Protein 8GR2 (pdb70)

Sequence (211 aa):
NISFIDNTKLELDEFLFIGDSLMQGVAIALNRDLRNLNLKVTDLSKQNTGLSYKSYFDWSKATNEAFIKNSNIKYLVVLLGANDPWDIKKGGNYHRFGSPSWIDIYTSRVDEIIKIAKKHKAKVFWFEIPPVKKEDLNKKIQVLNKIYSDEILKNKEIFINTKLFFSVNDEYSAYIKDENNRSIKVRTDDGVHFTPSGAREMSKLLLEHIK

Structure (mmCIF, N/CA/C/O backbone):
data_8GR2
#
_entry.id   8GR2
#
_cell.length_a   55.208
_cell.length_b   55.208
_cell.length_c   136.683
_cell.angle_alpha   90.000
_cell.angle_beta   90.000
_cell.angle_gamma   120.000
#
_symmetry.space_group_name_H-M   'P 61'
#
loop_
_entity.id
_entity.type
_entity.pdbx_description
1 polymer 'DUF459 domain-containing protein'
2 non-polymer 'SULFATE ION'
3 water water
#
loop_
_atom_site.group_PDB
_atom_site.id
_atom_site.type_symbol
_atom_site.label_atom_id
_atom_site.label_alt_id
_atom_site.label_comp_id
_atom_site.label_asym_id
_atom_site.label_entity_id
_atom_site.label_seq_id
_atom_site.pdbx_PDB_ins_code
_atom_site.Cartn_x
_atom_site.Cartn_y
_atom_site.Cartn_z
_atom_site.occupancy
_atom_site.B_iso_or_equiv
_atom_site.auth_seq_id
_atom_site.auth_comp_id
_atom_site.auth_asym_id
_atom_site.auth_atom_id
_atom_site.pdbx_PDB_model_num
ATOM 1 N N . ASN A 1 6 ? -8.69661 -10.83697 12.90336 1.000 35.72248 115 ASN A N 1
ATOM 2 C CA . ASN A 1 6 ? -8.49706 -11.86761 11.88136 1.000 38.64403 115 ASN A CA 1
ATOM 3 C C . ASN A 1 6 ? -7.43525 -12.90406 12.27516 1.000 42.01435 115 ASN A C 1
ATOM 4 O O . ASN A 1 6 ? -6.85372 -13.56355 11.41585 1.000 42.76925 115 ASN A O 1
ATOM 9 N N . ILE A 1 7 ? -7.20863 -13.05740 13.57590 1.000 39.81862 116 ILE A N 1
ATOM 10 C CA . ILE A 1 7 ? -6.14740 -13.91963 14.08788 1.000 35.54443 116 ILE A CA 1
ATOM 11 C C . ILE A 1 7 ? -6.61827 -15.36784 14.09842 1.000 40.64444 116 ILE A C 1
ATOM 12 O O . ILE A 1 7 ? -7.76801 -15.66178 14.45380 1.000 43.30161 116 ILE A O 1
ATOM 14 N N . SER A 1 8 ? -5.72914 -16.29302 13.72146 1.000 40.32379 117 SER A N 1
ATOM 15 C CA . SER A 1 8 ? -6.10634 -17.70346 13.75029 1.000 36.66085 117 SER A CA 1
ATOM 16 C C . SER A 1 8 ? -5.35964 -18.47549 14.84342 1.000 30.17148 117 SER A C 1
ATOM 17 O O . SER A 1 8 ? -5.38927 -18.09606 16.01633 1.000 29.91996 117 SER A O 1
ATOM 20 N N . PHE A 1 9 ? -4.71895 -19.58064 14.46875 1.000 23.13253 118 PHE A N 1
ATOM 21 C CA . PHE A 1 9 ? -4.06127 -20.51641 15.37924 1.000 20.26918 118 PHE A CA 1
ATOM 22 C C . PHE A 1 9 ? -3.01493 -21.24658 14.54399 1.000 18.48322 118 PHE A C 1
ATOM 23 O O . PHE A 1 9 ? -3.06066 -21.20898 13.31517 1.000 19.67689 118 PHE A O 1
ATOM 31 N N . ILE A 1 10 ? -2.10323 -21.94044 15.21804 1.000 14.51298 119 ILE A N 1
ATOM 32 C CA . ILE A 1 10 ? -1.11373 -22.80394 14.56522 1.000 14.31446 119 ILE A CA 1
ATOM 33 C C . ILE A 1 10 ? -1.61103 -24.23636 14.69685 1.000 17.20370 119 ILE A C 1
ATOM 34 O O . ILE A 1 10 ? -1.79100 -24.73979 15.81296 1.000 18.20393 119 ILE A O 1
ATOM 39 N N . ASP A 1 11 ? -1.84651 -24.90562 13.57254 1.000 14.22528 120 ASP A N 1
ATOM 40 C CA . ASP A 1 11 ? -2.41738 -26.24821 13.60357 1.000 14.55822 120 ASP A CA 1
ATOM 41 C C . ASP A 1 11 ? -1.27537 -27.26272 13.59447 1.000 16.33152 120 ASP A C 1
ATOM 42 O O . ASP A 1 11 ? -0.52201 -27.34715 12.61983 1.000 18.55517 120 ASP A O 1
ATOM 47 N N . ASN A 1 12 ? -1.13173 -28.01642 14.68866 1.000 15.55486 121 ASN A N 1
ATOM 48 C CA . ASN A 1 12 ? -0.10975 -29.05175 14.81063 1.000 16.19274 121 ASN A CA 1
ATOM 49 C C . ASN A 1 12 ? -0.63312 -30.44956 14.46991 1.000 21.99748 121 ASN A C 1
ATOM 50 O O . ASN A 1 12 ? 0.04252 -31.43891 14.77615 1.000 23.47505 121 ASN A O 1
ATOM 55 N N . THR A 1 13 ? -1.81548 -30.55990 13.85896 1.000 18.39720 122 THR A N 1
ATOM 56 C CA . THR A 1 13 ? -2.42304 -31.86937 13.62206 1.000 19.92891 122 THR A CA 1
ATOM 57 C C . THR A 1 13 ? -1.67782 -32.64459 12.53866 1.000 23.25491 122 THR A C 1
ATOM 58 O O . THR A 1 13 ? -1.35935 -32.10304 11.47827 1.000 22.11281 122 THR A O 1
ATOM 62 N N . LYS A 1 14 ? -1.42501 -33.93085 12.79436 1.000 23.94592 123 LYS A N 1
ATOM 63 C CA . LYS A 1 14 ? -0.90658 -34.83475 11.76974 1.000 24.69115 123 LYS A CA 1
ATOM 64 C C . LYS A 1 14 ? -1.81067 -36.05394 11.64959 1.000 25.87609 123 LYS A C 1
ATOM 65 O O . LYS A 1 14 ? -2.15652 -36.67267 12.65979 1.000 28.36781 123 LYS A O 1
ATOM 71 N N . LEU A 1 15 ? -2.17673 -36.39956 10.41846 1.000 29.76587 124 LEU A N 1
ATOM 72 C CA . LEU A 1 15 ? -2.96440 -37.58824 10.12316 1.000 34.37113 124 LEU A CA 1
ATOM 73 C C . LEU A 1 15 ? -2.06346 -38.71502 9.64187 1.000 36.95170 124 LEU A C 1
ATOM 74 O O . LEU A 1 15 ? -1.03424 -38.48153 9.00742 1.000 32.96174 124 LEU A O 1
ATOM 79 N N . GLU A 1 16 ? -2.46937 -39.94523 9.94266 1.000 38.69117 125 GLU A N 1
ATOM 80 C CA . GLU A 1 16 ? -1.84850 -41.13410 9.37705 1.000 39.78084 125 GLU A CA 1
ATOM 81 C C . GLU A 1 16 ? -2.69165 -41.61679 8.20467 1.000 39.23041 125 GLU A C 1
ATOM 82 O O . GLU A 1 16 ? -3.91305 -41.75506 8.32856 1.000 39.68647 125 GLU A O 1
ATOM 88 N N . LEU A 1 17 ? -2.04415 -41.85434 7.06975 1.000 34.88691 126 LEU A N 1
ATOM 89 C CA . LEU A 1 17 ? -2.75687 -42.29998 5.87710 1.000 39.75023 126 LEU A CA 1
ATOM 90 C C . LEU A 1 17 ? -2.79302 -43.82267 5.78704 1.000 47.68426 126 LEU A C 1
ATOM 91 O O . LEU A 1 17 ? -1.80876 -44.49241 6.10097 1.000 53.04929 126 LEU A O 1
ATOM 96 N N . ASP A 1 21 ? -6.80282 -45.00027 0.30000 1.000 51.41376 130 ASP A N 1
ATOM 97 C CA . ASP A 1 21 ? -6.60432 -43.57870 0.57343 1.000 48.45397 130 ASP A CA 1
ATOM 98 C C . ASP A 1 21 ? -6.44846 -42.76828 -0.70624 1.000 41.57764 130 ASP A C 1
ATOM 99 O O . ASP A 1 21 ? -5.35464 -42.68109 -1.25927 1.000 46.64571 130 ASP A O 1
ATOM 104 N N . GLU A 1 22 ? -7.53451 -42.16237 -1.17410 1.000 37.86431 131 GLU A N 1
ATOM 105 C CA . GLU A 1 22 ? -7.48596 -41.30078 -2.34390 1.000 31.99408 131 GLU A CA 1
ATOM 106 C C . GLU A 1 22 ? -7.71300 -39.84806 -1.94360 1.000 27.94537 131 GLU A C 1
ATOM 107 O O . GLU A 1 22 ? -8.38446 -39.55669 -0.94799 1.000 26.16746 131 GLU A O 1
ATOM 113 N N . PHE A 1 23 ? -7.14506 -38.94396 -2.74343 1.000 25.69161 132 PHE A N 1
ATOM 114 C CA . PHE A 1 23 ? -7.21480 -37.50345 -2.54105 1.000 23.37533 132 PHE A CA 1
ATOM 115 C C . PHE A 1 23 ? -8.05360 -36.85243 -3.63162 1.000 25.63586 132 PHE A C 1
ATOM 116 O O . PHE A 1 23 ? -8.10990 -37.33022 -4.76969 1.000 27.45806 132 PHE A O 1
ATOM 124 N N . LEU A 1 24 ? -8.68895 -35.74205 -3.26619 1.000 22.41389 133 LEU A N 1
ATOM 125 C CA . LEU A 1 24 ? -9.39303 -34.87204 -4.19599 1.000 22.45005 133 LEU A CA 1
ATOM 126 C C . LEU A 1 24 ? -8.92049 -33.44592 -3.95412 1.000 19.37907 133 LEU A C 1
ATOM 127 O O . LEU A 1 24 ? -8.93368 -32.98234 -2.81130 1.000 19.33873 133 LEU A O 1
ATOM 132 N N . PHE A 1 25 ? -8.49646 -32.75793 -5.01828 1.000 19.94914 134 PHE A N 1
ATOM 133 C CA . PHE A 1 25 ? -8.12022 -31.34601 -4.94830 1.000 18.12824 134 PHE A CA 1
ATOM 134 C C . PHE A 1 25 ? -9.26049 -30.50167 -5.50804 1.000 19.09516 134 PHE A C 1
ATOM 135 O O . PHE A 1 25 ? -9.76696 -30.80194 -6.59499 1.000 17.97333 134 PHE A O 1
ATOM 143 N N . ILE A 1 26 ? -9.64464 -29.43337 -4.79660 1.000 16.43269 135 ILE A N 1
ATOM 144 C CA . ILE A 1 26 ? -10.56576 -28.44661 -5.35509 1.000 16.45355 135 ILE A CA 1
ATOM 145 C C . ILE A 1 26 ? -10.01122 -27.04248 -5.13009 1.000 15.87204 135 ILE A C 1
ATOM 146 O O . ILE A 1 26 ? -9.16680 -26.80664 -4.26105 1.000 15.78313 135 ILE A O 1
ATOM 151 N N . GLY A 1 27 ? -10.48881 -26.09790 -5.93801 1.000 17.52255 136 GLY A N 1
ATOM 152 C CA . GLY A 1 27 ? -10.10771 -24.71738 -5.72401 1.000 15.59727 136 GLY A CA 1
ATOM 153 C 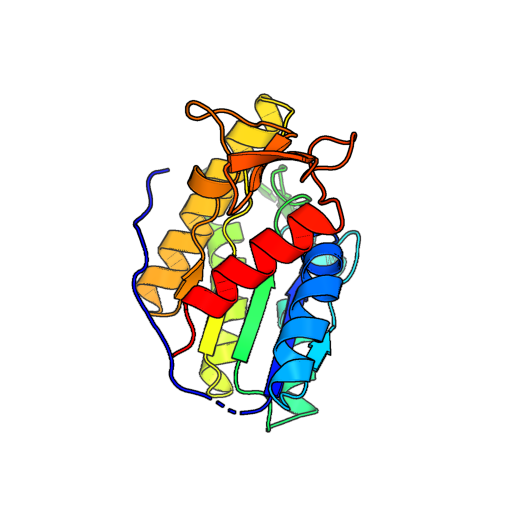C . GLY A 1 27 ? -9.82915 -24.01191 -7.03246 1.000 19.65927 136 GLY A C 1
ATOM 154 O O . GLY A 1 27 ? -10.22242 -24.47784 -8.10107 1.000 17.35083 136 GLY A O 1
ATOM 155 N N . ASP A 1 28 ? -9.13909 -22.87283 -6.92503 1.000 15.91375 137 ASP A N 1
ATOM 156 C CA . ASP A 1 28 ? -8.94628 -21.98844 -8.06911 1.000 16.21663 137 ASP A CA 1
ATOM 157 C C . ASP A 1 28 ? -7.56000 -22.14537 -8.68142 1.000 17.19639 137 ASP A C 1
ATOM 158 O O . ASP A 1 28 ? -6.92822 -23.19732 -8.54119 1.000 16.08179 137 ASP A O 1
ATOM 163 N N . SER A 1 29 ? -7.06920 -21.09628 -9.34619 1.000 18.85583 138 SER A N 1
ATOM 164 C CA . SER A 1 29 ? -5.75820 -21.18866 -9.98163 1.000 16.79789 138 SER A CA 1
ATOM 165 C C . SER A 1 29 ? -4.62567 -21.28971 -8.96481 1.000 17.86649 138 SER A C 1
ATOM 166 O O . SER A 1 29 ? -3.52477 -21.7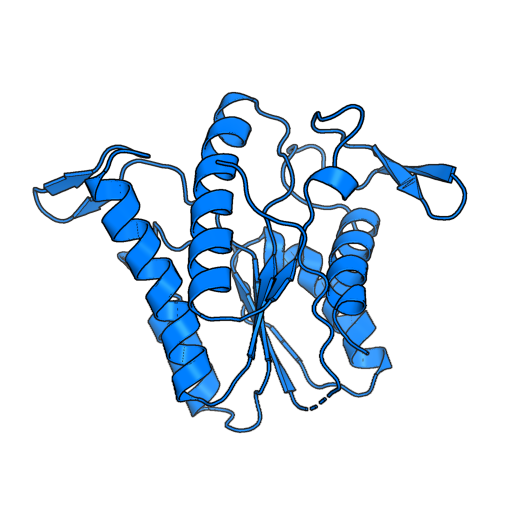1941 -9.32967 1.000 20.17085 138 SER A O 1
ATOM 169 N N . LEU A 1 30 ? -4.85509 -20.88385 -7.71186 1.000 16.96021 139 LEU A N 1
ATOM 170 C CA . LEU A 1 30 ? -3.86040 -21.14071 -6.67676 1.000 17.38063 139 LEU A CA 1
ATOM 171 C C . LEU A 1 30 ? -3.73177 -22.63743 -6.43500 1.000 17.77618 139 LEU A C 1
ATOM 172 O O . LEU A 1 30 ? -2.62095 -23.17605 -6.36870 1.000 17.45488 139 LEU A O 1
ATOM 177 N N . MET A 1 31 ? -4.86640 -23.32807 -6.30165 1.000 14.93755 140 MET A N 1
ATOM 178 C CA . MET A 1 31 ? -4.81601 -24.77541 -6.16949 1.000 16.20053 140 MET A CA 1
ATOM 179 C C . MET A 1 31 ? -4.22790 -25.41807 -7.42036 1.000 17.32123 140 MET A C 1
ATOM 180 O O . MET A 1 31 ? -3.45985 -26.37711 -7.31447 1.000 18.24037 140 MET A O 1
ATOM 185 N N . GLN A 1 32 ? -4.55200 -24.89114 -8.61162 1.000 16.96741 141 GLN A N 1
ATOM 186 C CA . GLN A 1 32 ? -3.98677 -25.47397 -9.83071 1.000 16.68701 141 GLN A CA 1
ATOM 187 C C . GLN A 1 32 ? -2.46579 -25.46341 -9.79083 1.000 19.63866 141 GLN A C 1
ATOM 188 O O . GLN A 1 32 ? -1.81897 -26.42339 -10.23381 1.000 19.94239 141 GLN A O 1
ATOM 194 N N . GLY A 1 33 ? -1.87843 -24.38455 -9.26970 1.000 18.97505 142 GLY A N 1
ATOM 195 C CA . GLY A 1 33 ? -0.42619 -24.30133 -9.21573 1.000 21.52262 142 GLY A CA 1
ATOM 196 C C . GLY A 1 33 ? 0.16356 -25.21851 -8.16256 1.000 21.32466 142 GLY A C 1
ATOM 197 O O . GLY A 1 33 ? 1.14032 -25.93380 -8.41247 1.000 21.96542 142 GLY A O 1
ATOM 198 N N . VAL A 1 34 ? -0.42452 -25.21444 -6.96518 1.000 16.25694 143 VAL A N 1
ATOM 199 C CA . VAL A 1 34 ? 0.04453 -26.09303 -5.89828 1.000 15.72300 143 VAL A CA 1
ATOM 200 C C . VAL A 1 34 ? -0.12743 -27.55177 -6.30129 1.000 19.08661 143 VAL A C 1
ATOM 201 O O . VAL A 1 34 ? 0.71505 -28.40376 -5.99224 1.000 19.75818 143 VAL A O 1
ATOM 205 N N . ALA A 1 35 ? -1.20954 -27.84900 -7.02692 1.000 16.65749 144 ALA A N 1
ATOM 206 C CA . ALA A 1 35 ? -1.53486 -29.22534 -7.38223 1.000 20.72542 144 ALA A CA 1
ATOM 207 C C . ALA A 1 35 ? -0.44434 -29.86817 -8.21705 1.000 19.56369 144 ALA A C 1
ATOM 208 O O . ALA A 1 35 ? -0.24099 -31.08288 -8.13013 1.000 20.40954 144 ALA A O 1
ATOM 210 N N . ILE A 1 36 ? 0.24477 -29.08873 -9.05218 1.000 19.66209 145 ILE A N 1
ATOM 211 C CA . ILE A 1 36 ? 1.30972 -29.67655 -9.86306 1.000 18.99176 145 ILE A CA 1
ATOM 212 C C . ILE A 1 36 ? 2.37676 -30.29011 -8.96704 1.000 21.85815 145 ILE A C 1
ATOM 213 O O . ILE A 1 36 ? 2.85074 -31.40621 -9.21630 1.000 22.11388 145 ILE A O 1
ATOM 218 N N . ALA A 1 37 ? 2.75928 -29.57827 -7.90104 1.000 20.59740 146 ALA A N 1
ATOM 219 C CA . ALA A 1 37 ? 3.76037 -30.10304 -6.98245 1.000 19.14211 146 ALA A CA 1
ATOM 220 C C . ALA A 1 37 ? 3.17451 -31.17128 -6.06556 1.000 19.62607 146 ALA A C 1
ATOM 221 O O . ALA A 1 37 ? 3.79613 -32.22133 -5.85706 1.000 20.01843 146 ALA A O 1
ATOM 223 N N . LEU A 1 38 ? 1.98040 -30.92337 -5.51988 1.000 18.68898 147 LEU A N 1
ATOM 224 C CA . LEU A 1 38 ? 1.40378 -31.84628 -4.54838 1.000 18.69252 147 LEU A CA 1
ATOM 225 C C . LEU A 1 38 ? 1.04882 -33.18310 -5.19394 1.000 21.48133 147 LEU A C 1
ATOM 226 O O . LEU A 1 38 ? 1.22217 -34.24225 -4.57499 1.000 20.27222 147 LEU A O 1
ATOM 231 N N . ASN A 1 39 ? 0.55465 -33.15947 -6.43831 1.000 19.44536 148 ASN A N 1
ATOM 232 C CA . ASN A 1 39 ? 0.31961 -34.41325 -7.15290 1.000 20.65340 148 ASN A CA 1
ATOM 233 C C . ASN A 1 39 ? 1.58296 -35.25413 -7.21231 1.000 21.93662 148 ASN A C 1
ATOM 234 O O . ASN A 1 39 ? 1.54170 -36.46905 -6.98235 1.000 24.66599 148 ASN A O 1
ATOM 239 N N . ARG A 1 40 ? 2.71806 -34.62907 -7.52365 1.000 22.00234 149 ARG A N 1
ATOM 240 C CA . ARG A 1 40 ? 3.96335 -35.38369 -7.61857 1.000 23.41845 149 ARG A CA 1
ATOM 241 C C . ARG A 1 40 ? 4.35883 -35.96245 -6.26751 1.000 23.71550 149 ARG A C 1
ATOM 242 O O . ARG A 1 40 ? 4.78985 -37.11588 -6.18354 1.000 25.18492 149 ARG A O 1
ATOM 250 N N . ASP A 1 41 ? 4.21441 -35.17886 -5.19880 1.000 23.89647 150 ASP A N 1
ATOM 251 C CA . ASP A 1 41 ? 4.60166 -35.66823 -3.87439 1.000 25.78854 150 ASP A CA 1
ATOM 252 C C . ASP A 1 41 ? 3.71791 -36.82582 -3.42255 1.000 28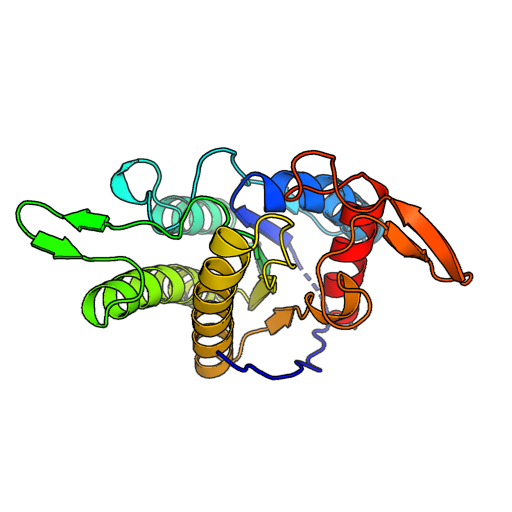.98005 150 ASP A C 1
ATOM 253 O O . ASP A 1 41 ? 4.20823 -37.80005 -2.83875 1.000 28.68769 150 ASP A O 1
ATOM 258 N N . LEU A 1 42 ? 2.40907 -36.72599 -3.66446 1.000 24.55462 151 LEU A N 1
ATOM 259 C CA . LEU A 1 42 ? 1.50557 -37.81946 -3.32891 1.000 29.03294 151 LEU A CA 1
ATOM 260 C C . LEU A 1 42 ? 1.70769 -39.01420 -4.24902 1.000 31.92064 151 LEU A C 1
ATOM 261 O O . LEU A 1 42 ? 1.56761 -40.16423 -3.81316 1.000 32.87934 151 LEU A O 1
ATOM 266 N N . ARG A 1 43 ? 2.02872 -38.76823 -5.52094 1.000 27.91158 152 ARG A N 1
ATOM 267 C CA . ARG A 1 43 ? 2.32976 -39.87395 -6.42427 1.000 30.25705 152 ARG A CA 1
ATOM 268 C C . ARG A 1 43 ? 3.52741 -40.67058 -5.91992 1.000 33.34711 152 ARG A C 1
ATOM 269 O O . ARG A 1 43 ? 3.55324 -41.90390 -6.02017 1.000 34.80737 152 ARG A O 1
ATOM 277 N N . ASN A 1 44 ? 4.51862 -39.98339 -5.34628 1.000 33.33169 153 ASN A N 1
ATOM 278 C CA . ASN A 1 44 ? 5.67751 -40.65988 -4.77209 1.000 36.07545 153 ASN A CA 1
ATOM 279 C C . ASN A 1 44 ? 5.31596 -41.54461 -3.58696 1.000 38.33337 153 ASN A C 1
ATOM 280 O O . ASN A 1 44 ? 6.13693 -42.37627 -3.18461 1.000 40.93008 153 ASN A O 1
ATOM 285 N N . LEU A 1 45 ? 4.12362 -41.37972 -3.01427 1.000 37.66162 154 LEU A N 1
ATOM 286 C CA . LEU A 1 45 ? 3.66031 -42.19827 -1.90190 1.000 37.45356 154 LEU A CA 1
ATOM 287 C C . LEU A 1 45 ? 2.61147 -43.22248 -2.32216 1.000 38.75868 154 LEU A C 1
ATOM 288 O O . LEU A 1 45 ? 1.94634 -43.79929 -1.45544 1.000 38.94455 154 LEU A O 1
ATOM 293 N N . ASN A 1 46 ? 2.44338 -43.45729 -3.62814 1.000 36.93326 155 ASN A N 1
ATOM 294 C CA . ASN A 1 46 ? 1.42810 -44.38065 -4.14602 1.000 40.74687 155 ASN A CA 1
ATOM 295 C C . ASN A 1 46 ? 0.03174 -43.96642 -3.68989 1.000 38.37672 155 ASN A C 1
ATOM 296 O O . ASN A 1 46 ? -0.79193 -44.79226 -3.29182 1.000 42.72249 155 ASN A O 1
ATOM 301 N N . LEU A 1 47 ? -0.23873 -42.66983 -3.74256 1.000 37.71567 156 LEU A N 1
ATOM 302 C CA . LEU A 1 47 ? -1.54188 -42.13109 -3.38884 1.000 41.50770 156 LEU A CA 1
ATOM 303 C C . LEU A 1 47 ? -2.23144 -41.64435 -4.65446 1.000 37.65287 156 LEU A C 1
ATOM 304 O O . LEU A 1 47 ? -1.60362 -40.99647 -5.49993 1.000 37.75433 156 LEU A O 1
ATOM 309 N N . LYS A 1 48 ? -3.50825 -41.98690 -4.79587 1.000 35.44288 157 LYS A N 1
ATOM 310 C CA . LYS A 1 48 ? -4.27007 -41.61035 -5.97528 1.000 33.60248 157 LYS A CA 1
ATOM 311 C C . LYS A 1 48 ? -4.82878 -40.20665 -5.79990 1.000 31.76599 157 LYS A C 1
ATOM 312 O O . LYS A 1 48 ? -5.25151 -39.82714 -4.70399 1.000 27.56349 157 LYS A O 1
ATOM 314 N N . VAL A 1 49 ? -4.81920 -39.43134 -6.88489 1.000 27.56968 158 VAL A N 1
ATOM 315 C CA . VAL A 1 49 ? -5.21458 -38.02711 -6.85515 1.000 26.76710 158 VAL A CA 1
ATOM 316 C C . VAL A 1 49 ? -6.25030 -37.78267 -7.93916 1.000 29.88151 158 VAL A C 1
ATOM 317 O O . VAL A 1 49 ? -6.06391 -38.19812 -9.08798 1.000 29.35285 158 VAL A O 1
ATOM 321 N N . THR A 1 50 ? -7.33838 -37.11788 -7.57314 1.000 26.42625 159 THR A N 1
ATOM 322 C CA . THR A 1 50 ? -8.25332 -36.51360 -8.53054 1.000 26.21949 159 THR A CA 1
ATOM 323 C C . THR A 1 50 ? -8.15280 -35.00542 -8.35859 1.000 29.33000 159 THR A C 1
ATOM 324 O O . THR A 1 50 ? -8.41124 -34.48493 -7.26699 1.000 23.99689 159 THR A O 1
ATOM 328 N N . ASP A 1 51 ? -7.74969 -34.30788 -9.41879 1.000 25.21083 160 ASP A N 1
ATOM 329 C CA . ASP A 1 51 ? -7.48857 -32.87130 -9.34987 1.000 22.87225 160 ASP A CA 1
ATOM 330 C C . ASP A 1 51 ? -8.56439 -32.14519 -10.15156 1.000 23.55659 160 ASP A C 1
ATOM 331 O O . ASP A 1 51 ? -8.55124 -32.17239 -11.38615 1.000 22.51760 160 ASP A O 1
ATOM 336 N N . LEU A 1 52 ? -9.49049 -31.48972 -9.45115 1.000 20.91394 161 LEU A N 1
ATOM 337 C CA . LEU A 1 52 ? -10.56667 -30.75955 -10.10548 1.000 22.12385 161 LEU A CA 1
ATOM 338 C C . LEU A 1 52 ? -10.33989 -29.26016 -10.11664 1.000 21.97487 161 LEU A C 1
ATOM 339 O O . LEU A 1 52 ? -11.21715 -28.52322 -10.58003 1.000 20.63877 161 LEU A O 1
ATOM 344 N N . SER A 1 53 ? -9.19683 -28.78925 -9.61077 1.000 21.75120 162 SER A N 1
ATOM 345 C CA . SER A 1 53 ? -8.97488 -27.35420 -9.49864 1.000 18.41113 162 SER A CA 1
ATOM 346 C C . SER A 1 53 ? -9.19339 -26.68026 -10.85122 1.000 20.04403 162 SER A C 1
ATOM 347 O O . SER A 1 53 ? -8.92544 -27.25834 -11.91402 1.000 21.19751 162 SER A O 1
ATOM 350 N N . LYS A 1 54 ? -9.74586 -25.47091 -10.80305 1.000 16.91175 163 LYS A N 1
ATOM 351 C CA . LYS A 1 54 ? -10.30176 -24.84635 -11.99417 1.000 20.11214 163 LYS A CA 1
ATOM 352 C C . LYS A 1 54 ? -10.11049 -23.34573 -11.89045 1.000 20.14365 163 LYS A C 1
ATOM 353 O O . LYS A 1 54 ? -10.49771 -22.73575 -10.88827 1.000 17.91915 163 LYS A O 1
ATOM 359 N N . GLN A 1 55 ? -9.50080 -22.76285 -12.91744 1.000 19.15562 164 GLN A N 1
ATOM 360 C CA . GLN A 1 55 ? -9.27063 -21.32966 -12.89801 1.000 21.18589 164 GLN A CA 1
ATOM 361 C C . GLN A 1 55 ? -10.60080 -20.58325 -12.91076 1.000 22.32896 164 GLN A C 1
ATOM 362 O O . GLN A 1 55 ? -11.62432 -21.08908 -13.38620 1.000 24.79369 164 GLN A O 1
ATOM 368 N N . ASN A 1 56 ? -10.57591 -19.37485 -12.36208 1.000 19.04218 165 ASN A N 1
ATOM 369 C CA . ASN A 1 56 ? -11.70468 -18.45229 -12.39557 1.000 15.43505 165 ASN A CA 1
ATOM 370 C C . ASN A 1 56 ? -12.88828 -18.93576 -11.56484 1.000 19.13951 165 ASN A C 1
ATOM 371 O O . ASN A 1 56 ? -14.03104 -18.57612 -11.84447 1.000 23.61474 165 ASN A O 1
ATOM 376 N N . THR A 1 57 ? -12.63159 -19.73071 -10.52373 1.000 15.95234 166 THR A N 1
ATOM 377 C CA . THR A 1 57 ? -13.67767 -20.16266 -9.61297 1.000 13.99664 166 THR A CA 1
ATOM 378 C C . THR A 1 57 ? -13.43299 -19.57053 -8.23519 1.000 15.30373 166 THR A C 1
ATOM 379 O O . THR A 1 57 ? -12.36865 -19.01800 -7.94307 1.000 15.50177 166 THR A O 1
ATOM 383 N N . GLY A 1 58 ? -14.44630 -19.70831 -7.39512 1.000 15.49679 167 GLY A N 1
ATOM 384 C CA . GLY A 1 58 ? -14.36860 -19.25210 -6.01857 1.000 14.38021 167 GLY A CA 1
ATOM 385 C C . GLY A 1 58 ? -15.72160 -19.41822 -5.37517 1.000 17.52187 167 GLY A C 1
ATOM 386 O O . GLY A 1 58 ? -16.73325 -19.63758 -6.04473 1.000 20.02532 167 GLY A O 1
ATOM 387 N N . LEU A 1 59 ? -15.73968 -19.30991 -4.04529 1.000 15.51218 168 LEU A N 1
ATOM 388 C CA . LEU A 1 59 ? -17.02047 -19.45624 -3.36757 1.000 14.23133 168 LEU A CA 1
ATOM 389 C C . LEU A 1 59 ? -17.94422 -18.27495 -3.63137 1.000 15.10301 168 LEU A C 1
ATOM 390 O O . LEU A 1 59 ? -19.16433 -18.42662 -3.55965 1.000 16.09797 168 LEU A O 1
ATOM 395 N N . SER A 1 60 ? -17.39058 -17.09216 -3.90326 1.000 15.04250 169 SER A N 1
ATOM 396 C CA . SER A 1 60 ? -18.23386 -15.93948 -4.19500 1.000 15.37643 169 SER A CA 1
ATOM 397 C C . SER A 1 60 ? -18.87687 -16.05166 -5.56476 1.000 17.29770 169 SER A C 1
ATOM 398 O O . SER A 1 60 ? -19.90677 -15.41651 -5.80582 1.000 17.80355 169 SER A O 1
ATOM 401 N N . TYR A 1 61 ? -18.27944 -16.83843 -6.46264 1.000 14.39001 170 TYR A N 1
ATOM 402 C CA . TYR A 1 61 ? -18.81707 -17.05570 -7.80046 1.000 14.53107 170 TYR A CA 1
ATOM 403 C C . TYR A 1 61 ? -19.69914 -18.30028 -7.87866 1.000 18.12318 170 TYR A C 1
ATOM 404 O O . TYR A 1 61 ? -19.81479 -18.91284 -8.94554 1.000 17.83320 170 TYR A O 1
ATOM 413 N N . LYS A 1 62 ? -20.34066 -18.67510 -6.76709 1.000 20.33227 171 LYS A N 1
ATOM 414 C CA . LYS A 1 62 ? -21.10044 -19.92477 -6.68407 1.000 19.31160 171 LYS A CA 1
ATOM 415 C C . LYS A 1 62 ? -22.13747 -20.06871 -7.79873 1.000 20.76228 171 LYS A C 1
ATOM 416 O O . LYS A 1 62 ? -22.35468 -21.17384 -8.31586 1.000 20.56511 171 LYS A O 1
ATOM 422 N N . SER A 1 63 ? -22.79285 -18.96669 -8.19067 1.000 19.51967 172 SER A N 1
ATOM 423 C CA . SER A 1 63 ? -23.80692 -19.05801 -9.23527 1.000 20.74978 172 SER A CA 1
ATOM 424 C C . SER A 1 63 ? -23.20204 -19.42164 -10.58718 1.000 19.76578 172 SER A C 1
ATOM 425 O O . SER A 1 63 ? -23.88166 -20.01435 -11.43124 1.000 23.53287 172 SER A O 1
ATOM 428 N N . TYR A 1 64 ? -21.93203 -19.08430 -10.80569 1.000 18.35691 173 TYR A N 1
ATOM 429 C CA . TYR A 1 64 ? -21.27403 -19.41922 -12.06652 1.000 20.99522 173 TYR A CA 1
ATOM 430 C C . TYR A 1 64 ? -20.72949 -20.84319 -12.03950 1.000 16.48267 173 TYR A C 1
ATOM 431 O O . TYR A 1 64 ? -20.90996 -21.60806 -12.99516 1.000 20.97834 173 TYR A O 1
ATOM 440 N N . PHE A 1 65 ? -20.06460 -21.21107 -10.94618 1.000 17.58940 174 PHE A N 1
ATOM 441 C CA . PHE A 1 65 ? -19.57176 -22.57227 -10.74518 1.000 19.98832 174 PHE A CA 1
ATOM 442 C C . PHE A 1 65 ? -19.66492 -22.86241 -9.25554 1.000 16.15532 174 PHE A C 1
ATOM 443 O O . PHE A 1 65 ? -19.04269 -22.16510 -8.44698 1.000 19.23775 174 PHE A O 1
ATOM 451 N N . ASP A 1 66 ? -20.44415 -23.87421 -8.88966 1.000 18.68619 175 ASP A N 1
ATOM 452 C CA . ASP A 1 66 ? -20.72340 -24.16631 -7.48414 1.000 19.73980 175 ASP A CA 1
ATOM 453 C C . ASP A 1 66 ? -19.80104 -25.28255 -6.99839 1.000 18.73704 175 ASP A C 1
ATOM 454 O O . ASP A 1 66 ? -20.03074 -26.45687 -7.31112 1.000 21.35213 175 ASP A O 1
ATOM 459 N N . TRP A 1 67 ? -18.79081 -24.92427 -6.19392 1.000 16.88785 176 TRP A N 1
ATOM 460 C CA . TRP A 1 67 ? -17.87028 -25.93890 -5.69872 1.000 17.41542 176 TRP A CA 1
ATOM 461 C C . TRP A 1 67 ? -18.55221 -26.94156 -4.78058 1.000 18.71837 176 TRP A C 1
ATOM 462 O O . TRP A 1 67 ? -18.06580 -28.07221 -4.66475 1.000 19.89297 176 TRP A O 1
ATOM 473 N N . SER A 1 68 ? -19.66586 -26.57538 -4.13591 1.000 17.41747 177 SER A N 1
ATOM 474 C CA . SER A 1 68 ? -20.32782 -27.56155 -3.28614 1.000 21.03432 177 SER A CA 1
ATOM 475 C C . SER A 1 68 ? -20.96164 -28.65976 -4.12988 1.000 23.73967 177 SER A C 1
ATOM 476 O O . SER A 1 68 ? -20.84007 -29.84715 -3.80490 1.000 22.79825 177 SER A O 1
ATOM 479 N N . LYS A 1 69 ? -21.59910 -28.28774 -5.24551 1.000 21.26847 178 LYS A N 1
ATOM 480 C CA . LYS A 1 69 ? -22.14813 -29.28990 -6.14928 1.000 24.57860 178 LYS A CA 1
ATOM 481 C C . LYS A 1 69 ? -21.04229 -30.13266 -6.77437 1.000 24.21472 178 LYS A C 1
ATOM 482 O O . LYS A 1 69 ? -21.14300 -31.36408 -6.83622 1.000 22.33857 178 LYS A O 1
ATOM 484 N N . ALA A 1 70 ? -19.97296 -29.48495 -7.24077 1.000 21.45224 179 ALA A N 1
ATOM 485 C CA . ALA A 1 70 ? -18.91350 -30.21676 -7.92982 1.000 24.42126 179 ALA A CA 1
ATOM 486 C C . ALA A 1 70 ? -18.21187 -31.18234 -6.98603 1.000 22.42328 179 ALA A C 1
ATOM 487 O O . ALA A 1 70 ? -17.83659 -32.29184 -7.38323 1.000 23.63258 179 ALA A O 1
ATOM 489 N N . THR A 1 71 ? -18.01706 -30.76903 -5.73307 1.000 22.18027 180 THR A N 1
ATOM 490 C CA . THR A 1 71 ? -17.36296 -31.63372 -4.75709 1.000 21.66332 180 THR A CA 1
ATOM 491 C C . THR A 1 71 ? -18.23720 -32.82699 -4.41151 1.000 21.10431 180 THR A C 1
ATOM 492 O O . THR A 1 71 ? -17.75389 -33.96375 -4.35254 1.000 21.76257 180 THR A O 1
ATOM 496 N N . ASN A 1 72 ? -19.52653 -32.58679 -4.16914 1.000 21.09523 181 ASN A N 1
ATOM 497 C CA . ASN A 1 72 ? -20.43143 -33.69018 -3.86896 1.000 24.60171 181 ASN A CA 1
ATOM 498 C C . ASN A 1 72 ? -20.45442 -34.70319 -5.01141 1.000 26.76440 181 ASN A C 1
ATOM 499 O O . ASN A 1 72 ? -20.37830 -35.91510 -4.78750 1.000 25.96034 181 ASN A O 1
ATOM 504 N N . GLU A 1 73 ? -20.53950 -34.21970 -6.25216 1.000 25.85982 182 GLU A N 1
ATOM 505 C CA . GLU A 1 73 ? -20.56358 -35.12931 -7.39263 1.000 27.98716 182 GLU A CA 1
ATOM 506 C C . GLU A 1 73 ? -19.27732 -35.94765 -7.48702 1.000 27.41213 182 GLU A C 1
ATOM 507 O O . GLU A 1 73 ? -19.31642 -37.13863 -7.82764 1.000 29.22313 182 GLU A O 1
ATOM 513 N N . ALA A 1 74 ? -18.13170 -35.33390 -7.16818 1.000 27.43480 183 ALA A N 1
ATOM 514 C CA . ALA A 1 74 ? -16.86581 -36.06378 -7.17969 1.000 27.60111 183 ALA A CA 1
ATOM 515 C C . ALA A 1 74 ? -16.87457 -37.20350 -6.16758 1.000 28.68499 183 ALA A C 1
ATOM 516 O O . ALA A 1 74 ? -16.41880 -38.31529 -6.46637 1.000 30.39798 183 ALA A O 1
ATOM 518 N N . PHE A 1 75 ? -17.39721 -36.94782 -4.96542 1.000 26.76124 184 PHE A N 1
ATOM 519 C CA . PHE A 1 75 ? -17.49454 -38.00110 -3.95560 1.000 30.64341 184 PHE A CA 1
ATOM 520 C C . PHE A 1 75 ? -18.45344 -39.10405 -4.39197 1.000 32.01787 184 PHE A C 1
ATOM 521 O O . PHE A 1 75 ? -18.21309 -40.29059 -4.12802 1.000 30.96901 184 PHE A O 1
ATOM 529 N N . ILE A 1 76 ? -19.55728 -38.73068 -5.04311 1.000 29.08672 185 ILE A N 1
ATOM 530 C CA . ILE A 1 76 ? -20.51561 -39.72670 -5.51580 1.000 31.59880 185 ILE A CA 1
ATOM 531 C C . ILE A 1 76 ? -19.89031 -40.61926 -6.58111 1.000 32.57062 185 ILE A C 1
ATOM 532 O O . ILE A 1 76 ? -20.18754 -41.81668 -6.64940 1.000 32.84916 185 ILE A O 1
ATOM 537 N N . LYS A 1 77 ? -18.99843 -40.07344 -7.40731 1.000 33.88060 186 LYS A N 1
ATOM 538 C CA . LYS A 1 77 ? -18.37223 -40.86767 -8.45740 1.000 35.65210 186 LYS A CA 1
ATOM 539 C C . LYS A 1 77 ? -17.24784 -41.75802 -7.94158 1.000 37.53968 186 LYS A C 1
ATOM 540 O O . LYS A 1 77 ? -16.90647 -42.74639 -8.60486 1.000 41.14687 186 LYS A O 1
ATOM 542 N N . ASN A 1 78 ? -16.67733 -41.44916 -6.77476 1.000 35.16835 187 ASN A N 1
ATOM 543 C CA . ASN A 1 78 ? -15.50384 -42.17652 -6.28279 1.000 35.33474 187 ASN A CA 1
ATOM 544 C C . ASN A 1 78 ? -15.60352 -42.23993 -4.75577 1.000 33.59710 187 ASN A C 1
ATOM 545 O O . ASN A 1 78 ? -15.14109 -41.33922 -4.05306 1.000 30.67491 187 ASN A O 1
ATOM 550 N N . SER A 1 79 ? -16.19259 -43.32642 -4.25454 1.000 36.51091 188 SER A N 1
ATOM 551 C CA . SER A 1 79 ? -16.36639 -43.48248 -2.81504 1.000 39.22973 188 SER A CA 1
ATOM 552 C C . SER A 1 79 ? -15.05908 -43.75960 -2.08171 1.000 39.77000 188 SER A C 1
ATOM 553 O O . SER A 1 79 ? -15.06196 -43.79564 -0.84669 1.000 42.36815 188 SER A O 1
ATOM 556 N N . ASN A 1 80 ? -13.95020 -43.94576 -2.79328 1.000 36.36217 189 ASN A N 1
ATOM 557 C CA . ASN A 1 80 ? -12.65849 -44.15416 -2.15146 1.000 34.99606 189 ASN A CA 1
ATOM 558 C C . ASN A 1 80 ? -11.94060 -42.85326 -1.80692 1.000 31.80485 189 ASN A C 1
ATOM 559 O O . ASN A 1 80 ? -10.88659 -42.89899 -1.16333 1.000 35.51546 189 ASN A O 1
ATOM 564 N N . ILE A 1 81 ? -12.47342 -41.70081 -2.20837 1.000 30.49904 190 ILE A N 1
ATOM 565 C CA . ILE A 1 81 ? -11.85183 -40.43691 -1.82737 1.000 29.00316 190 ILE A CA 1
ATOM 566 C C . ILE A 1 81 ? -12.05196 -40.22476 -0.33338 1.000 31.32318 190 ILE A C 1
ATOM 567 O O . ILE A 1 81 ? -13.18727 -40.19359 0.15614 1.000 32.57556 190 ILE A O 1
ATOM 572 N N . LYS A 1 82 ? -10.94635 -40.07023 0.39404 1.000 32.78290 191 LYS A N 1
ATOM 573 C CA . LYS A 1 82 ? -10.97710 -39.90660 1.83684 1.000 32.85108 191 LYS A CA 1
ATOM 574 C C . LYS A 1 82 ? -10.35073 -38.60670 2.31500 1.000 31.34465 191 LYS A C 1
ATOM 575 O O . LYS A 1 82 ? -10.41367 -38.31825 3.51545 1.000 27.92873 191 LYS A O 1
ATOM 577 N N . TYR A 1 83 ? -9.74912 -37.82093 1.42256 1.000 25.44916 192 TYR A N 1
ATOM 578 C CA . TYR A 1 83 ? -9.09735 -36.57630 1.79924 1.000 24.96386 192 TYR A CA 1
ATOM 579 C C . TYR A 1 83 ? -9.43919 -35.53419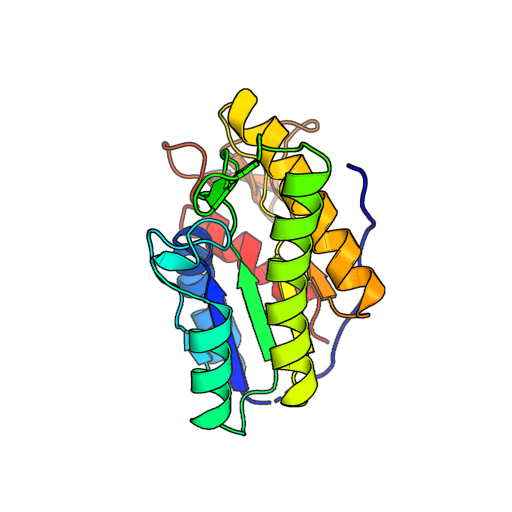 0.75609 1.000 21.71508 192 TYR A C 1
ATOM 580 O O . TYR A 1 83 ? -9.34106 -35.79987 -0.44509 1.000 23.64013 192 TYR A O 1
ATOM 589 N N . LEU A 1 84 ? -9.88205 -34.37695 1.22609 1.000 19.61951 193 LEU A N 1
ATOM 590 C CA . LEU A 1 84 ? -10.20121 -33.23548 0.39045 1.000 20.72438 193 LEU A CA 1
ATOM 591 C C . LEU A 1 84 ? -9.17887 -32.15104 0.68724 1.000 20.67203 193 LEU A C 1
ATOM 592 O O . LEU A 1 84 ? -8.94251 -31.82562 1.85447 1.000 19.63822 193 LEU A O 1
ATOM 597 N N . VAL A 1 85 ? -8.54896 -31.62872 -0.36209 1.000 16.34958 194 VAL A N 1
ATOM 598 C CA . VAL A 1 85 ? -7.59776 -30.52968 -0.25777 1.000 14.96417 194 VAL A CA 1
ATOM 599 C C . VAL A 1 85 ? -8.23027 -29.30880 -0.90749 1.000 19.18691 194 VAL A C 1
ATOM 600 O O . VAL A 1 85 ? -8.67934 -29.38304 -2.05445 1.000 17.40514 194 VAL A O 1
ATOM 604 N N . VAL A 1 86 ? -8.25151 -28.18308 -0.19116 1.000 15.75935 195 VAL A N 1
ATOM 605 C CA . VAL A 1 86 ? -8.91600 -26.97003 -0.65789 1.000 14.19875 195 VAL A CA 1
ATOM 606 C C . VAL A 1 86 ? -7.92479 -25.81394 -0.66066 1.000 14.75842 195 VAL A C 1
ATOM 607 O O . VAL A 1 86 ? -7.23326 -25.58007 0.33951 1.000 16.22451 195 VAL A O 1
ATOM 611 N N . LEU A 1 87 ? -7.86766 -25.08564 -1.77533 1.000 14.79065 196 LEU A N 1
ATOM 612 C CA . LEU A 1 87 ? -7.17206 -23.80037 -1.82533 1.000 12.49440 196 LEU A CA 1
ATOM 613 C C . LEU A 1 87 ? -7.93211 -22.91166 -2.79473 1.000 15.90827 196 LEU A C 1
ATOM 614 O O . LEU A 1 87 ? -7.94967 -23.17543 -3.99977 1.000 15.46507 196 LEU A O 1
ATOM 619 N N . LEU A 1 88 ? -8.57721 -21.87764 -2.26693 1.000 15.12396 197 LEU A N 1
ATOM 620 C CA . LEU A 1 88 ? -9.32729 -20.94211 -3.09882 1.000 14.50057 197 LEU A CA 1
ATOM 621 C C . LEU A 1 88 ? -9.39489 -19.60674 -2.37410 1.000 15.58468 197 LEU A C 1
ATOM 622 O O . LEU A 1 88 ? -8.88862 -19.45090 -1.25598 1.000 16.04897 197 LEU A O 1
ATOM 627 N N . GLY A 1 89 ? -10.05036 -18.64376 -3.01128 1.000 14.14001 198 GLY A N 1
ATOM 628 C CA . GLY A 1 89 ? -10.35957 -17.36634 -2.39542 1.000 14.29475 198 GLY A CA 1
ATOM 629 C C . GLY A 1 89 ? -9.75073 -16.17221 -3.09411 1.000 15.17566 198 GLY A C 1
ATOM 630 O O . GLY A 1 89 ? -10.18895 -15.04035 -2.84629 1.000 17.35817 198 GLY A O 1
ATOM 631 N N . ALA A 1 90 ? -8.76012 -16.37980 -3.96989 1.000 15.37991 199 ALA A N 1
ATOM 632 C CA . ALA A 1 90 ? -8.12616 -15.24940 -4.64583 1.000 18.65368 199 ALA A CA 1
ATOM 633 C C . ALA A 1 90 ? -9.13928 -14.41653 -5.42528 1.000 17.60996 199 ALA A C 1
ATOM 634 O O . ALA A 1 90 ? -8.97906 -13.19557 -5.54650 1.000 19.98471 199 ALA A O 1
ATOM 636 N N . ASN A 1 91 ? -10.18920 -15.04642 -5.93610 1.000 15.25088 200 ASN A N 1
ATOM 637 C CA . ASN A 1 91 ? -11.20115 -14.35223 -6.72989 1.000 15.99873 200 ASN A CA 1
ATOM 638 C C . ASN A 1 91 ? -12.37524 -13.85949 -5.89765 1.000 17.28895 200 ASN A C 1
ATOM 639 O O . ASN A 1 91 ? -13.25628 -13.17617 -6.43397 1.000 14.46635 200 ASN A O 1
ATOM 644 N N . ASP A 1 92 ? -12.39548 -14.16494 -4.60774 1.000 15.88820 201 ASP A N 1
ATOM 645 C CA . ASP A 1 92 ? -13.60438 -14.02265 -3.79836 1.000 13.21876 201 ASP A CA 1
ATOM 646 C C . ASP A 1 92 ? -13.84104 -12.71625 -3.03377 1.000 13.21332 201 ASP A C 1
ATOM 647 O O . ASP A 1 92 ? -14.98903 -12.47321 -2.63686 1.000 15.15667 201 ASP A O 1
ATOM 652 N N . PRO A 1 93 ? -12.83633 -11.86217 -2.76961 1.000 14.90138 202 PRO A N 1
ATOM 653 C CA . PRO A 1 93 ? -13.12505 -10.78620 -1.78039 1.000 16.05079 202 PRO A CA 1
ATOM 654 C C . PRO A 1 93 ? -13.76401 -9.53924 -2.38908 1.000 16.03893 202 PRO A C 1
ATOM 655 O O . PRO A 1 93 ? -13.16513 -8.45910 -2.46152 1.000 17.76714 202 PRO A O 1
ATOM 659 N N . TRP A 1 94 ? -15.01715 -9.68094 -2.81323 1.000 16.20118 203 TRP A N 1
ATOM 660 C CA . TRP A 1 94 ? -15.75488 -8.62087 -3.48894 1.000 15.48833 203 TRP A CA 1
ATOM 661 C C . TRP A 1 94 ? -17.20343 -8.67340 -3.03648 1.000 17.18463 203 TRP A C 1
ATOM 662 O O . TRP A 1 94 ? -17.67808 -9.70417 -2.54736 1.000 17.55339 203 TRP A O 1
ATOM 673 N N . ASP A 1 95 ? -17.90590 -7.54872 -3.20945 1.000 16.32392 204 ASP A N 1
ATOM 674 C CA . ASP A 1 95 ? -19.32725 -7.48838 -2.87559 1.000 16.67221 204 ASP A CA 1
ATOM 675 C C . ASP A 1 95 ? -20.09659 -8.57424 -3.62204 1.000 20.67351 204 ASP A C 1
ATOM 676 O O . ASP A 1 95 ? -19.75297 -8.94523 -4.75249 1.000 19.55436 204 ASP A O 1
ATOM 681 N N . ILE A 1 96 ? -21.16638 -9.06354 -2.99586 1.000 19.12801 205 ILE A N 1
ATOM 682 C CA . ILE A 1 96 ? -22.02189 -10.09630 -3.57476 1.000 20.09175 205 ILE A CA 1
ATOM 683 C C . ILE A 1 96 ? -23.44627 -9.56799 -3.67947 1.000 24.44818 205 ILE A C 1
ATOM 684 O O . ILE A 1 96 ? -23.99586 -9.05079 -2.70129 1.000 21.02419 205 ILE A O 1
ATOM 689 N N . LYS A 1 97 ? -24.04080 -9.69789 -4.86640 1.000 17.28982 206 LYS A N 1
ATOM 690 C CA . LYS A 1 97 ? -25.43590 -9.35606 -5.10070 1.000 17.32253 206 LYS A CA 1
ATOM 691 C C . LYS A 1 97 ? -26.24044 -10.63805 -5.27250 1.000 19.59688 206 LYS A C 1
ATOM 692 O O . LYS A 1 97 ? -25.86734 -11.50847 -6.05988 1.000 20.85567 206 LYS A O 1
ATOM 698 N N . LYS A 1 98 ? -27.33721 -10.75966 -4.52889 1.000 21.09984 207 LYS A N 1
ATOM 699 C CA . LYS A 1 98 ? -28.23087 -11.91491 -4.62244 1.000 21.22604 207 LYS A CA 1
ATOM 700 C C . LYS A 1 98 ? -29.63629 -11.36766 -4.82615 1.000 24.55535 207 LYS A C 1
ATOM 701 O O . LYS A 1 98 ? -30.26755 -10.91162 -3.86805 1.000 27.95251 207 LYS A O 1
ATOM 707 N N . GLY A 1 99 ? -30.11973 -11.41238 -6.06343 1.000 23.66700 208 GLY A N 1
ATOM 708 C CA . GLY A 1 99 ? -31.39542 -10.79149 -6.36666 1.000 29.01944 208 GLY A CA 1
ATOM 709 C C . GLY A 1 99 ? -31.29535 -9.29586 -6.14322 1.000 31.41249 208 GLY A C 1
ATOM 710 O O . GLY A 1 99 ? -30.36340 -8.63193 -6.61452 1.000 29.88481 208 GLY A O 1
ATOM 711 N N . GLY A 1 100 ? -32.25388 -8.75606 -5.39997 1.000 30.76068 209 GLY A N 1
ATOM 712 C CA . GLY A 1 100 ? -32.21450 -7.36963 -5.00024 1.000 33.93738 209 GLY A CA 1
ATOM 713 C C . GLY A 1 100 ? -31.44778 -7.10126 -3.72897 1.000 34.61046 209 GLY A C 1
ATOM 714 O O . GLY A 1 100 ? -31.36039 -5.94599 -3.29878 1.000 38.52559 209 GLY A O 1
ATOM 715 N N . ASN A 1 101 ? -30.88982 -8.13706 -3.10517 1.000 28.12558 210 ASN A N 1
ATOM 716 C CA . ASN A 1 101 ? -30.12707 -7.97991 -1.87530 1.000 29.92403 210 ASN A CA 1
ATOM 717 C C . ASN A 1 101 ? -28.65549 -7.77398 -2.20287 1.000 28.70783 210 ASN A C 1
ATOM 718 O O . ASN A 1 101 ? -28.10489 -8.43559 -3.08802 1.000 29.74466 210 ASN A O 1
ATOM 723 N N . TYR A 1 102 ? -28.02481 -6.84280 -1.49390 1.000 26.44354 211 TYR A N 1
ATOM 724 C CA . TYR A 1 102 ? -26.64008 -6.47319 -1.74571 1.000 22.74643 211 TYR A CA 1
ATOM 725 C C . TYR A 1 102 ? -25.81602 -6.65578 -0.47929 1.000 20.70702 211 TYR A C 1
ATOM 726 O O . TYR A 1 102 ? -26.22111 -6.22330 0.60484 1.000 25.73750 211 TYR A O 1
ATOM 735 N N . HIS A 1 103 ? -24.64174 -7.26871 -0.61962 1.000 20.08277 212 HIS A N 1
ATOM 736 C CA . HIS A 1 103 ? -23.80151 -7.59630 0.53022 1.000 20.57551 212 HIS A CA 1
ATOM 737 C C . HIS A 1 103 ? -22.40197 -7.04050 0.30486 1.000 21.57322 212 HIS A C 1
ATOM 738 O O . HIS A 1 103 ? -21.64593 -7.56084 -0.52448 1.000 18.50590 212 HIS A O 1
ATOM 745 N N . ARG A 1 104 ? -22.05878 -5.97607 1.02893 1.000 20.37159 213 ARG A N 1
ATOM 746 C CA . ARG A 1 104 ? -20.73044 -5.39285 0.87932 1.000 20.49659 213 ARG A CA 1
ATOM 747 C C . ARG A 1 104 ? -19.67659 -6.32131 1.46745 1.000 20.33560 213 ARG A C 1
ATOM 748 O O . ARG A 1 104 ? -19.87504 -6.91333 2.53263 1.000 21.57321 213 ARG A O 1
ATOM 751 N N . PHE A 1 105 ? -18.54520 -6.43771 0.77314 1.000 17.41460 214 PHE A N 1
ATOM 752 C CA . PHE A 1 105 ? -17.48167 -7.30712 1.25078 1.000 17.99194 214 PHE A CA 1
ATOM 753 C C . PHE A 1 105 ? -17.16635 -7.02115 2.71313 1.000 17.01874 214 PHE A C 1
ATOM 754 O O . PHE A 1 105 ? -17.00443 -5.86470 3.10860 1.000 18.62093 214 PHE A O 1
ATOM 762 N N . GLY A 1 106 ? -17.06481 -8.08699 3.50820 1.000 16.87202 215 GLY A N 1
ATOM 763 C CA . GLY A 1 106 ? -16.64653 -7.97647 4.89615 1.000 16.76021 215 GLY A CA 1
ATOM 764 C C . GLY A 1 106 ? -17.72126 -7.52094 5.85576 1.000 17.29397 215 GLY A C 1
ATOM 765 O O . GLY A 1 106 ? -17.47115 -7.49153 7.07507 1.000 20.01929 215 GLY A O 1
ATOM 766 N N . SER A 1 107 ? -18.90939 -7.16235 5.35753 1.000 19.34234 216 SER A N 1
ATOM 767 C CA . SER A 1 107 ? -20.00992 -6.74907 6.20802 1.000 20.84187 216 SER A CA 1
ATOM 768 C C . SER A 1 107 ? -20.56800 -7.97313 6.92604 1.000 18.25387 216 SER A C 1
ATOM 769 O O . SER A 1 107 ? -20.24516 -9.10897 6.58352 1.000 18.14124 216 SER A O 1
ATOM 772 N N . PRO A 1 108 ? -21.37673 -7.77772 7.97092 1.000 20.39907 217 PRO A N 1
ATOM 773 C CA . PRO A 1 108 ? -21.85435 -8.95369 8.71736 1.000 20.18402 217 PRO A CA 1
ATOM 774 C C . PRO A 1 108 ? -22.65843 -9.92422 7.86499 1.000 21.12973 217 PRO A C 1
ATOM 775 O O . PRO A 1 108 ? -22.47187 -11.13863 7.99505 1.000 19.70797 217 PRO A O 1
ATOM 779 N N . SER A 1 109 ? -23.52607 -9.42928 6.97675 1.000 19.99389 218 SER A N 1
ATOM 780 C CA . SER A 1 109 ? -24.29598 -10.34558 6.13942 1.000 21.04205 218 SER A CA 1
ATOM 781 C C . SER A 1 109 ? -23.41576 -11.00642 5.08774 1.000 22.66594 218 SER A C 1
ATOM 782 O O . SER A 1 109 ? -23.64426 -12.16922 4.73871 1.000 21.39804 218 SER A O 1
ATOM 785 N N . TRP A 1 110 ? -22.40044 -10.29295 4.58844 1.000 17.93240 219 TRP A N 1
ATOM 786 C CA . TRP A 1 110 ? -21.44397 -10.90315 3.66454 1.000 20.27414 219 TRP A CA 1
ATOM 787 C C . TRP A 1 110 ? -20.70683 -12.05594 4.33386 1.000 18.47054 219 TRP A C 1
ATOM 788 O O . TRP A 1 110 ? -20.56942 -13.14617 3.76160 1.000 17.99592 219 TRP A O 1
ATOM 799 N N . ILE A 1 111 ? -20.22398 -11.83161 5.55727 1.000 15.99716 220 ILE A N 1
ATOM 800 C CA . ILE A 1 111 ? -19.50959 -12.88446 6.27133 1.000 17.33217 220 ILE A CA 1
ATOM 801 C C . ILE A 1 111 ? -20.42382 -14.08041 6.52068 1.000 17.50803 220 ILE A C 1
ATOM 802 O O . ILE A 1 111 ? -19.99709 -15.23531 6.39535 1.000 17.87246 220 ILE A O 1
ATOM 807 N N . ASP A 1 112 ? -21.69881 -13.82954 6.84738 1.000 17.56940 221 ASP A N 1
ATOM 808 C CA . ASP A 1 112 ? -22.64562 -14.93114 7.01104 1.000 20.67968 221 ASP A CA 1
ATOM 809 C C . ASP A 1 112 ? -22.71886 -15.77957 5.74588 1.000 19.13934 221 ASP A C 1
ATOM 810 O O . ASP A 1 112 ? -22.68973 -17.01386 5.80919 1.000 19.60406 221 ASP A O 1
ATOM 815 N N . ILE A 1 113 ? -22.82044 -15.12824 4.58198 1.000 15.50344 222 ILE A N 1
ATOM 816 C CA . ILE A 1 113 ? -22.97421 -15.86759 3.33296 1.000 19.33086 222 ILE A CA 1
ATOM 817 C C . ILE A 1 113 ? -21.69828 -16.63003 3.01483 1.000 16.87103 222 ILE A C 1
ATOM 818 O O . ILE A 1 113 ? -21.73230 -17.82190 2.68368 1.000 17.15352 222 ILE A O 1
ATOM 823 N N . TYR A 1 114 ? -20.55076 -15.96276 3.13724 1.000 17.14117 223 TYR A N 1
ATOM 824 C CA . TYR A 1 114 ? -19.29758 -16.61963 2.78488 1.000 18.04524 223 TYR A CA 1
ATOM 825 C C . TYR A 1 114 ? -19.00470 -17.76746 3.74510 1.000 20.66860 223 TYR A C 1
ATOM 826 O O . TYR A 1 114 ? -18.56481 -18.84624 3.32255 1.000 17.44875 223 TYR A O 1
ATOM 835 N N . THR A 1 115 ? -19.26138 -17.55419 5.04083 1.000 16.09439 224 THR A N 1
ATOM 836 C CA . THR A 1 115 ? -19.08761 -18.62092 6.02732 1.000 14.00930 224 THR A CA 1
ATOM 837 C C . THR A 1 115 ? -19.95628 -19.82468 5.69336 1.000 19.18811 224 THR A C 1
ATOM 838 O O . THR A 1 115 ? -19.50612 -20.97361 5.79262 1.000 19.46173 224 THR A O 1
ATOM 842 N N . SER A 1 116 ? -21.20739 -19.57929 5.29268 1.000 20.14463 225 SER A N 1
ATOM 843 C CA . SER A 1 116 ? -22.09002 -20.67886 4.91795 1.000 21.95339 225 SER A CA 1
ATOM 844 C C . SER A 1 116 ? -21.52898 -21.44670 3.72883 1.000 17.68506 225 SER A C 1
ATOM 845 O O . SER A 1 116 ? -21.64124 -22.67486 3.66079 1.000 19.55055 225 SER A O 1
ATOM 848 N N . ARG A 1 117 ? -20.92827 -20.73904 2.77693 1.000 16.53718 226 ARG A N 1
ATOM 849 C CA . ARG A 1 117 ? -20.41174 -21.42937 1.60150 1.000 15.82957 226 ARG A CA 1
ATOM 850 C C . ARG A 1 117 ? -19.18203 -22.25857 1.95167 1.000 17.53605 226 ARG A C 1
ATOM 851 O O . ARG A 1 117 ? -18.98348 -23.35128 1.40618 1.000 20.46701 226 ARG A O 1
ATOM 859 N N . VAL A 1 118 ? -18.35272 -21.76023 2.86655 1.000 14.44974 227 VAL A N 1
ATOM 860 C CA . VAL A 1 118 ? -17.22692 -22.54675 3.36414 1.000 16.47439 227 VAL A CA 1
ATOM 861 C C . VAL A 1 118 ? -17.73222 -23.77750 4.10052 1.000 20.54950 227 VAL A C 1
ATOM 862 O O . VAL A 1 118 ? -17.24759 -24.89516 3.89081 1.000 19.18962 227 VAL A O 1
ATOM 866 N N . ASP A 1 119 ? -18.71464 -23.58334 4.98589 1.000 19.51229 228 ASP A N 1
ATOM 867 C CA . ASP A 1 119 ? -19.21783 -24.69187 5.78434 1.000 21.95529 228 ASP A CA 1
ATOM 868 C C . ASP A 1 119 ? -19.83962 -25.77075 4.91178 1.000 22.34828 228 ASP A C 1
ATOM 869 O O . ASP A 1 119 ? -19.74080 -26.95930 5.24186 1.000 23.41975 228 ASP A O 1
ATOM 874 N N . GLU A 1 120 ? -20.50068 -25.37099 3.81564 1.000 22.59884 229 GLU A N 1
ATOM 875 C CA . GLU A 1 120 ? -21.07255 -26.33483 2.87349 1.000 23.98932 229 GLU A CA 1
ATOM 876 C C . GLU A 1 120 ? -20.02317 -27.34190 2.42275 1.000 21.81692 229 GLU A C 1
ATOM 877 O O . GLU A 1 120 ? -20.26937 -28.55621 2.39922 1.000 23.93639 229 GLU A O 1
ATOM 883 N N . ILE A 1 121 ? -18.85287 -26.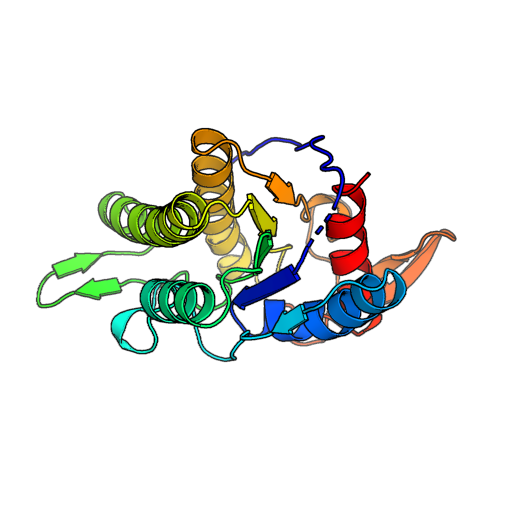83506 2.02626 1.000 18.45459 230 ILE A N 1
ATOM 884 C CA . ILE A 1 121 ? -17.79118 -27.68800 1.49857 1.000 20.24642 230 ILE A CA 1
ATOM 885 C C . ILE A 1 121 ? -17.35830 -28.69714 2.54745 1.000 21.58148 230 ILE A C 1
ATOM 886 O O . ILE A 1 121 ? -17.20510 -29.89242 2.27041 1.000 19.54083 230 ILE A O 1
ATOM 891 N N . ILE A 1 122 ? -17.13719 -28.21956 3.77219 1.000 21.68583 231 ILE A N 1
ATOM 892 C CA . ILE A 1 122 ? -16.69245 -29.10487 4.84099 1.000 22.94302 231 ILE A CA 1
ATOM 893 C C . ILE A 1 122 ? -17.77658 -30.11965 5.18497 1.000 24.99356 231 ILE A C 1
ATOM 894 O O . ILE A 1 122 ? -17.48804 -31.30318 5.41621 1.000 24.72613 231 ILE A O 1
ATOM 899 N N . LYS A 1 123 ? -19.04219 -29.68398 5.20007 1.000 21.62761 232 LYS A N 1
ATOM 900 C CA . LYS A 1 123 ? -20.13891 -30.60300 5.50314 1.000 26.68639 232 LYS A CA 1
ATOM 901 C C . LYS A 1 123 ? -20.23122 -31.72372 4.47321 1.000 27.39300 232 LYS A C 1
ATOM 902 O O . LYS A 1 123 ? -20.49176 -32.87950 4.82635 1.000 27.59356 232 LYS A O 1
ATOM 908 N N . ILE A 1 124 ? -20.00786 -31.40426 3.19671 1.000 27.82476 233 ILE A N 1
ATOM 909 C CA . ILE A 1 124 ? -20.07068 -32.43113 2.15830 1.000 29.55414 233 ILE A CA 1
ATOM 910 C C . ILE A 1 124 ? -18.95903 -33.45184 2.35203 1.000 26.95750 233 ILE A C 1
ATOM 911 O O . ILE A 1 124 ? -19.18921 -34.66356 2.27065 1.000 26.21393 233 ILE A O 1
ATOM 916 N N . ALA A 1 125 ? -17.74034 -32.98652 2.63619 1.000 24.74487 234 ALA A N 1
ATOM 917 C CA . ALA A 1 125 ? -16.65568 -33.92811 2.89504 1.000 25.33355 234 ALA A CA 1
ATOM 918 C C . ALA A 1 125 ? -16.97316 -34.82213 4.09008 1.000 26.49778 234 ALA A C 1
ATOM 919 O O . ALA A 1 125 ? -16.76649 -36.04119 4.03365 1.000 26.36166 234 ALA A O 1
ATOM 921 N N . LYS A 1 126 ? -17.49856 -34.23821 5.17306 1.000 25.90680 235 LYS A N 1
ATOM 922 C CA . LYS A 1 126 ? -17.81931 -35.02829 6.36172 1.000 31.40424 235 LYS A CA 1
ATOM 923 C C . LYS A 1 126 ? -18.89764 -36.06555 6.07109 1.000 30.50294 235 LYS A C 1
ATOM 924 O O . LYS A 1 126 ? -18.82604 -37.20140 6.56032 1.000 29.42575 235 LYS A O 1
ATOM 930 N N . LYS A 1 127 ? -19.90961 -35.68994 5.28288 1.000 33.79720 236 LYS A N 1
ATOM 931 C CA . LYS A 1 127 ? -20.97804 -36.62610 4.94692 1.000 35.65891 236 LYS A CA 1
ATOM 932 C C . LYS A 1 127 ? -20.43224 -37.84862 4.22233 1.000 36.98689 236 LYS A C 1
ATOM 933 O O . LYS A 1 127 ? -20.91141 -38.97069 4.43069 1.000 35.39735 236 LYS A O 1
ATOM 936 N N . HIS A 1 128 ? -19.42543 -37.65377 3.37603 1.000 33.50995 237 HIS A N 1
ATOM 937 C CA . HIS A 1 128 ? -18.77832 -38.74261 2.65944 1.000 35.60229 237 HIS A CA 1
ATOM 938 C C . HIS A 1 128 ? -17.61172 -39.33811 3.43522 1.000 35.11130 237 HIS A C 1
ATOM 939 O O . HIS A 1 128 ? -16.81703 -40.08814 2.85907 1.000 35.63808 237 HIS A O 1
ATOM 946 N N . LYS A 1 129 ? -17.50165 -39.01558 4.72584 1.000 31.07964 238 LYS A N 1
ATOM 947 C CA . LYS A 1 129 ? -16.51274 -39.59993 5.63429 1.000 34.04970 238 LYS A CA 1
ATOM 948 C C . LYS A 1 129 ? -15.08076 -39.26477 5.22456 1.000 35.06116 238 LYS A C 1
ATOM 949 O O . LYS A 1 129 ? -14.16064 -40.05928 5.43741 1.000 35.50865 238 LYS A O 1
ATOM 952 N N . ALA A 1 130 ? -14.88127 -38.08059 4.65426 1.000 31.68376 239 ALA A N 1
ATOM 953 C CA . ALA A 1 130 ? -13.56729 -37.61295 4.24467 1.000 28.46695 239 ALA A CA 1
ATOM 954 C C . ALA A 1 130 ? -13.06108 -36.55254 5.21397 1.000 32.34004 239 ALA A C 1
ATOM 955 O O . ALA A 1 130 ? -13.84411 -35.84570 5.85512 1.000 35.54339 239 ALA A O 1
ATOM 957 N N . LYS A 1 131 ? -11.74220 -36.44529 5.31007 1.000 26.44677 240 LYS A N 1
ATOM 958 C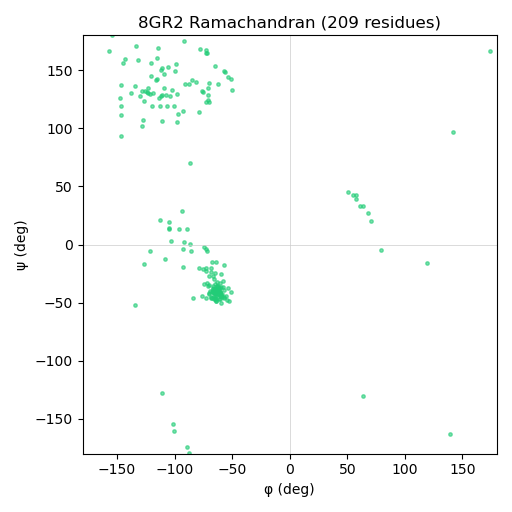 CA . LYS A 1 131 ? -11.09770 -35.39967 6.08937 1.000 23.88115 240 LYS A CA 1
ATOM 959 C C . LYS A 1 131 ? -10.65217 -34.27053 5.16237 1.000 23.94513 240 LYS A C 1
ATOM 960 O O . LYS A 1 131 ? -10.44227 -34.47002 3.96239 1.000 23.92133 240 LYS A O 1
ATOM 963 N N . VAL A 1 132 ? -10.51669 -33.06976 5.72897 1.000 18.88913 241 VAL A N 1
ATOM 964 C CA . VAL A 1 132 ? -10.27965 -31.85562 4.94999 1.000 16.99105 241 VAL A CA 1
ATOM 965 C C . VAL A 1 132 ? -8.94895 -31.23151 5.35339 1.000 20.88822 241 VAL A C 1
ATOM 966 O O . VAL A 1 132 ? -8.66962 -31.06045 6.54959 1.000 20.79195 241 VAL A O 1
ATOM 970 N N . PHE A 1 133 ? -8.12505 -30.92352 4.35076 1.000 17.73175 242 PHE A N 1
ATOM 971 C CA . PHE A 1 133 ? -6.96881 -30.03334 4.46392 1.000 16.39914 242 PHE A CA 1
ATOM 972 C C . PHE A 1 133 ? -7.34028 -28.73032 3.76085 1.000 18.28802 242 PHE A C 1
ATOM 973 O O . PHE A 1 133 ? -7.61199 -28.73696 2.55599 1.000 18.32185 242 PHE A O 1
ATOM 981 N N . TRP A 1 134 ? -7.34637 -27.61500 4.48442 1.000 15.10762 243 TRP A N 1
ATOM 982 C CA . TRP A 1 134 ? -7.68512 -26.32627 3.88357 1.000 13.03014 243 TRP A CA 1
ATOM 983 C C . TRP A 1 134 ? -6.49710 -25.38187 4.03228 1.000 14.05423 243 TRP A C 1
ATOM 984 O O . TRP A 1 134 ? -6.09232 -25.05696 5.15154 1.000 15.34086 243 TRP A O 1
ATOM 995 N N . PHE A 1 135 ? -5.95585 -24.93094 2.89982 1.000 15.21445 244 PHE A N 1
ATOM 996 C CA . PHE A 1 135 ? -4.80068 -24.03202 2.87639 1.000 12.46796 244 PHE A CA 1
ATOM 997 C C . PHE A 1 135 ? -5.19535 -22.59991 3.22412 1.000 12.62931 244 PHE A C 1
ATOM 998 O O . PHE A 1 135 ? -6.14201 -22.04373 2.65644 1.000 14.70573 244 PHE A O 1
ATOM 1006 N N . GLU A 1 136 ? -4.43836 -21.98839 4.12425 1.000 12.51937 245 GLU A N 1
ATOM 1007 C CA . GLU A 1 136 ? -4.45355 -20.53944 4.23769 1.000 12.81246 245 GLU A CA 1
ATOM 1008 C C . GLU A 1 136 ? -3.94832 -19.92385 2.93470 1.000 11.84349 245 GLU A C 1
ATOM 1009 O O . GLU A 1 136 ? -2.95903 -20.39107 2.36569 1.000 14.19773 245 GLU A O 1
ATOM 1015 N N . ILE A 1 137 ? -4.60466 -18.86205 2.47312 1.000 11.82566 246 ILE A N 1
ATOM 1016 C CA . ILE A 1 137 ? -4.07245 -18.13604 1.31253 1.000 12.28217 246 ILE A CA 1
ATOM 1017 C C . ILE A 1 137 ? -2.84548 -17.36075 1.77513 1.000 14.81954 246 ILE A C 1
ATOM 1018 O O . ILE A 1 137 ? -2.95805 -16.52714 2.68509 1.000 14.66601 246 ILE A O 1
ATOM 1023 N N . PRO A 1 138 ? -1.67217 -17.56116 1.18288 1.000 14.31140 247 PRO A N 1
ATOM 1024 C CA . PRO A 1 138 ? -0.49452 -16.80258 1.61681 1.000 15.42031 247 PRO A CA 1
ATOM 1025 C C . PRO A 1 138 ? -0.59623 -15.35169 1.18539 1.000 16.36258 247 PRO A C 1
ATOM 1026 O O . PRO A 1 138 ? -1.46850 -14.99346 0.36774 1.000 15.83476 247 PRO A O 1
ATOM 1030 N N . PRO A 1 139 ? 0.22739 -14.46893 1.75901 1.000 16.72320 248 PRO A N 1
ATOM 1031 C CA . PRO A 1 139 ? 0.10534 -13.03494 1.46706 1.000 20.48067 248 PRO A CA 1
ATOM 1032 C C . PRO A 1 139 ? 0.22071 -12.75488 -0.01918 1.000 20.14751 248 PRO A C 1
ATOM 1033 O O . PRO A 1 139 ? 0.88609 -13.48155 -0.76050 1.000 21.32754 248 PRO A O 1
ATOM 1037 N N . VAL A 1 140 ? -0.46416 -11.69821 -0.45492 1.000 20.56563 249 VAL A N 1
ATOM 1038 C CA . VAL A 1 140 ? -0.35016 -11.22720 -1.82893 1.000 19.49492 249 VAL A CA 1
ATOM 1039 C C . VAL A 1 140 ? 0.26725 -9.83315 -1.81813 1.000 19.85360 249 VAL A C 1
ATOM 1040 O O . VAL A 1 140 ? 0.26518 -9.13029 -0.80576 1.000 23.00615 249 VAL A O 1
ATOM 1044 N N . LYS A 1 141 ? 0.80449 -9.44122 -2.97650 1.000 22.21873 250 LYS A N 1
ATOM 1045 C CA . LYS A 1 141 ? 1.62658 -8.23393 -3.05238 1.000 27.21630 250 LYS A CA 1
ATOM 1046 C C . LYS A 1 141 ? 0.80403 -6.95911 -2.86697 1.000 25.43021 250 LYS A C 1
ATOM 1047 O O . LYS A 1 141 ? 1.24462 -6.02880 -2.17637 1.000 27.78771 250 LYS A O 1
ATOM 1053 N N . LYS A 1 142 ? -0.37253 -6.88703 -3.48829 1.000 25.22421 251 LYS A N 1
ATOM 1054 C CA . LYS A 1 142 ? -1.21077 -5.69453 -3.41514 1.000 29.07494 251 LYS A CA 1
ATOM 1055 C C . LYS A 1 142 ? -1.80524 -5.56515 -2.01924 1.000 29.39474 251 LYS A C 1
ATOM 1056 O O . LYS A 1 142 ? -2.47521 -6.48403 -1.53423 1.000 27.07282 251 LYS A O 1
ATOM 1059 N N . GLU A 1 143 ? -1.57341 -4.41171 -1.38682 1.000 36.25763 252 GLU A N 1
ATOM 1060 C CA . GLU A 1 143 ? -1.93217 -4.23613 0.01646 1.000 36.05930 252 GLU A CA 1
ATOM 1061 C C . GLU A 1 143 ? -3.44014 -4.32785 0.23410 1.000 30.79600 252 GLU A C 1
ATOM 1062 O O . GLU A 1 143 ? -3.89532 -4.97112 1.18584 1.000 27.15083 252 GLU A O 1
ATOM 1065 N N . ASP A 1 144 ? -4.23220 -3.68745 -0.62924 1.000 34.65146 253 ASP A N 1
ATOM 1066 C CA . ASP A 1 144 ? -5.68004 -3.71038 -0.44254 1.000 30.73906 253 ASP A CA 1
ATOM 1067 C C . ASP A 1 144 ? -6.22894 -5.12370 -0.58272 1.000 29.45007 253 ASP A C 1
ATOM 1068 O O . ASP A 1 144 ? -7.09276 -5.54300 0.19794 1.000 27.22464 253 ASP A O 1
ATOM 1070 N N . LEU A 1 145 ? -5.73456 -5.87740 -1.56820 1.000 24.10971 254 LEU A N 1
ATOM 1071 C CA . LEU A 1 145 ? -6.16305 -7.26392 -1.71190 1.000 21.63880 254 LEU A CA 1
ATOM 1072 C C . LEU A 1 145 ? -5.69177 -8.10253 -0.53324 1.000 22.395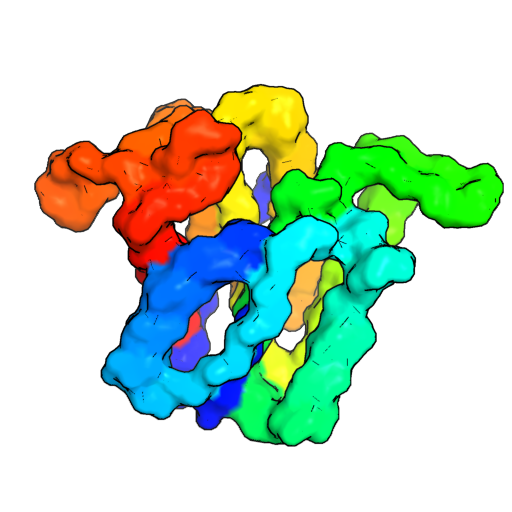16 254 LEU A C 1
ATOM 1073 O O . LEU A 1 145 ? -6.43965 -8.94232 -0.02208 1.000 21.58717 254 LEU A O 1
ATOM 1078 N N . ASN A 1 146 ? -4.45440 -7.87963 -0.08486 1.000 21.35110 255 ASN A N 1
ATOM 1079 C CA . ASN A 1 146 ? -3.91494 -8.65539 1.02753 1.000 21.15550 255 ASN A CA 1
ATOM 1080 C C . ASN A 1 146 ? -4.75288 -8.47074 2.28556 1.000 22.84799 255 ASN A C 1
ATOM 1081 O O . ASN A 1 146 ? -5.00982 -9.43531 3.01445 1.000 20.50599 255 ASN A O 1
ATOM 1086 N N . LYS A 1 147 ? -5.20077 -7.23882 2.55403 1.000 22.31301 256 LYS A N 1
ATOM 1087 C CA . LYS A 1 147 ? -6.06283 -7.01245 3.71148 1.000 22.72747 256 LYS A CA 1
ATOM 1088 C C . LYS A 1 147 ? -7.34477 -7.82571 3.59704 1.000 20.58134 256 LYS A C 1
ATOM 1089 O O . LYS A 1 147 ? -7.81306 -8.41071 4.57929 1.000 21.59190 256 LYS A O 1
ATOM 1095 N N . LYS A 1 148 ? -7.92221 -7.88527 2.39559 1.000 19.42687 257 LYS A N 1
ATOM 1096 C CA . LYS A 1 148 ? -9.16667 -8.63104 2.22699 1.000 18.11744 257 LYS A CA 1
ATOM 1097 C C . LYS A 1 148 ? -8.95443 -10.13515 2.36248 1.000 18.81015 257 LYS A C 1
ATOM 1098 O O . LYS A 1 148 ? -9.79479 -10.83031 2.94283 1.000 16.76421 257 LYS A O 1
ATOM 1104 N N . ILE A 1 149 ? -7.85768 -10.66978 1.82478 1.000 18.96247 258 ILE A N 1
ATOM 1105 C CA . ILE A 1 149 ? -7.70031 -12.11383 1.91384 1.000 19.06897 258 ILE A CA 1
ATOM 1106 C C . ILE A 1 149 ? -7.46733 -12.54628 3.35201 1.000 17.42657 258 ILE A C 1
ATOM 1107 O O . ILE A 1 149 ? -7.75674 -13.69529 3.69489 1.000 18.50576 258 ILE A O 1
ATOM 1112 N N . GLN A 1 150 ? -6.97067 -11.65633 4.21537 1.000 15.80719 259 GLN A N 1
ATOM 1113 C CA . GLN A 1 150 ? -6.84228 -12.03349 5.62159 1.000 16.45864 259 GLN A CA 1
ATOM 1114 C C . GLN A 1 150 ? -8.20897 -12.24764 6.26320 1.000 17.92024 259 GLN A C 1
ATOM 1115 O O . GLN A 1 150 ? -8.33906 -13.07979 7.17044 1.000 18.78980 259 GLN A O 1
ATOM 1121 N N . VAL A 1 151 ? -9.23512 -11.53647 5.78721 1.000 17.43463 260 VAL A N 1
ATOM 1122 C CA . VAL A 1 151 ? -10.60670 -11.79075 6.23026 1.000 16.34900 260 VAL A CA 1
ATOM 1123 C C . VAL A 1 151 ? -11.05624 -13.18432 5.79370 1.000 19.20431 260 VAL A C 1
ATOM 1124 O O . VAL A 1 151 ? -11.62824 -13.95183 6.58009 1.000 16.80891 260 VAL A O 1
ATOM 1128 N N . LEU A 1 152 ? -10.81520 -13.52963 4.52638 1.000 13.97309 261 LEU A N 1
ATOM 1129 C CA . LEU A 1 152 ? -11.15260 -14.86705 4.04990 1.000 13.32827 261 LEU A CA 1
ATOM 1130 C C . LEU A 1 152 ? -10.46042 -15.93456 4.88355 1.000 12.95264 261 LEU A C 1
ATOM 1131 O O . LEU A 1 152 ? -11.06937 -16.94413 5.25371 1.000 15.12622 261 LEU A O 1
ATOM 1136 N N . ASN A 1 153 ? -9.17214 -15.74001 5.15294 1.000 12.89090 262 ASN A N 1
ATOM 1137 C CA . ASN A 1 153 ? -8.41196 -16.73705 5.90159 1.000 13.56731 262 ASN A CA 1
ATOM 1138 C C . ASN A 1 153 ? -8.95644 -16.92374 7.31323 1.000 18.08772 262 ASN A C 1
ATOM 1139 O O . ASN A 1 153 ? -8.93968 -18.03914 7.84701 1.000 15.88299 262 ASN A O 1
ATOM 1144 N N . LYS A 1 154 ? -9.43420 -15.84677 7.93961 1.000 15.61470 263 LYS A N 1
ATOM 1145 C CA . LYS A 1 154 ? -10.02052 -15.98901 9.27142 1.000 14.64969 263 LYS A CA 1
ATOM 1146 C C . LYS A 1 154 ? -11.27027 -16.85602 9.21566 1.000 17.71865 263 LYS A C 1
ATOM 1147 O O . LYS A 1 154 ? -11.48641 -17.70600 10.08954 1.000 17.39295 263 LYS A O 1
ATOM 1153 N N . ILE A 1 155 ? -12.09302 -16.67600 8.17816 1.000 15.15056 264 ILE A N 1
ATOM 1154 C CA . ILE A 1 155 ? -13.27754 -17.51757 8.02352 1.000 14.82465 264 ILE A CA 1
ATOM 1155 C C . ILE A 1 155 ? -12.88056 -18.97270 7.80477 1.000 16.02906 264 ILE A C 1
ATOM 1156 O O . ILE A 1 155 ? -13.42265 -19.87433 8.45147 1.000 15.42592 264 ILE A O 1
ATOM 1161 N N . TYR A 1 156 ? -11.94557 -19.23566 6.87818 1.000 15.84413 265 TYR A N 1
ATOM 1162 C CA . TYR A 1 156 ? -11.51400 -20.62277 6.67557 1.000 14.93658 265 TYR A CA 1
ATOM 1163 C C . TYR A 1 156 ? -11.04232 -21.24323 7.97942 1.000 16.68261 265 TYR A C 1
ATOM 1164 O O . TYR A 1 156 ? -11.41458 -22.37182 8.31642 1.000 16.98085 265 TYR A O 1
ATOM 1173 N N . SER A 1 157 ? -10.19336 -20.52677 8.71206 1.000 13.76162 266 SER A N 1
ATOM 1174 C CA . SER A 1 157 ? -9.61888 -21.11471 9.91943 1.000 13.70023 266 SER A CA 1
ATOM 1175 C C . SER A 1 157 ? -10.68610 -21.32936 10.99015 1.000 15.52153 266 SER A C 1
ATOM 1176 O O . SER A 1 157 ? -10.69243 -22.37086 11.65809 1.000 17.02212 266 SER A O 1
ATOM 1179 N N . ASP A 1 158 ? -11.61905 -20.37690 11.13620 1.000 14.91768 267 ASP A N 1
ATOM 1180 C CA . ASP A 1 158 ? -12.70781 -20.52953 12.10322 1.000 16.39062 267 ASP A CA 1
ATOM 1181 C C . ASP A 1 158 ? -13.56747 -21.74866 11.79056 1.000 16.84561 267 ASP A C 1
ATOM 1182 O O . ASP A 1 158 ? -13.96522 -22.49688 12.69723 1.000 18.04296 267 ASP A O 1
ATOM 1187 N N . GLU A 1 159 ? -13.90246 -21.93868 10.51792 1.000 16.89412 268 GLU A N 1
ATOM 1188 C CA . GLU A 1 159 ? -14.78320 -23.03825 10.14490 1.000 17.82314 268 GLU A CA 1
ATOM 1189 C C . GLU A 1 159 ? -14.05126 -24.37454 10.19428 1.000 17.75761 268 GLU A C 1
ATOM 1190 O O . GLU A 1 159 ? -14.64279 -25.39392 10.56551 1.000 19.35729 268 GLU A O 1
ATOM 1196 N N . ILE A 1 160 ? -12.76100 -24.38539 9.85997 1.000 16.57565 269 ILE A N 1
ATOM 1197 C CA . ILE A 1 160 ? -11.97787 -25.61132 9.97974 1.000 17.68632 269 ILE A CA 1
ATOM 1198 C C . ILE A 1 160 ? -11.83148 -25.99818 11.44812 1.000 18.67712 269 ILE A C 1
ATOM 1199 O O . ILE A 1 160 ? -11.90712 -27.18052 11.80628 1.000 18.87482 269 ILE A O 1
ATOM 1204 N N . LEU A 1 161 ? -11.64767 -25.00625 12.32095 1.000 17.07904 270 LEU A N 1
ATOM 1205 C CA . LEU A 1 161 ? -11.52956 -25.29354 13.75041 1.000 20.19574 270 LEU A CA 1
ATOM 1206 C C . LEU A 1 161 ? -12.82209 -25.87953 14.30170 1.000 20.74397 270 LEU A C 1
ATOM 1207 O O . LEU A 1 161 ? -12.80483 -26.88911 15.02009 1.000 23.57665 270 LEU A O 1
ATOM 1212 N N . LYS A 1 162 ? -13.95651 -25.24423 13.99443 1.000 20.00675 271 LYS A N 1
ATOM 1213 C CA . LYS A 1 162 ? -15.22854 -25.71025 14.54156 1.000 23.62763 271 LYS A CA 1
ATOM 1214 C C . LYS A 1 162 ? -15.55859 -27.11457 14.05995 1.000 24.98174 271 LYS A C 1
ATOM 1215 O O . LYS A 1 162 ? -16.18139 -27.89571 14.79213 1.000 26.25956 271 LYS A O 1
ATOM 1217 N N . ASN A 1 163 ? -15.14209 -27.45566 12.84449 1.000 26.02757 272 ASN A N 1
ATOM 1218 C CA . ASN A 1 163 ? -15.36960 -28.78059 12.29012 1.000 29.05472 272 ASN A CA 1
ATOM 1219 C C . ASN A 1 163 ? -14.22633 -29.74278 12.56918 1.000 25.51484 272 ASN A C 1
ATOM 1220 O O . ASN A 1 163 ? -14.27597 -30.88828 12.10726 1.000 25.99272 272 ASN A O 1
ATOM 1225 N N . LYS A 1 164 ? -13.20473 -29.29752 13.30172 1.000 24.58492 273 LYS A N 1
ATOM 1226 C CA . LYS A 1 164 ? -12.06958 -30.13637 13.69176 1.000 24.14533 273 LYS A CA 1
ATOM 1227 C C . LYS A 1 164 ? -11.39436 -30.80188 12.49091 1.000 23.67240 273 LYS A C 1
ATOM 1228 O O . LYS A 1 164 ? -11.00652 -31.97267 12.53430 1.000 23.44805 273 LYS A O 1
ATOM 1234 N N . GLU A 1 165 ? -11.22143 -30.04466 11.41891 1.000 22.19954 274 GLU A N 1
ATOM 1235 C CA . GLU A 1 165 ? -10.41850 -30.51492 10.30337 1.000 19.95618 274 GLU A CA 1
ATOM 1236 C C . GLU A 1 165 ? -9.03270 -29.86745 10.39012 1.000 20.57647 274 GLU A C 1
ATOM 1237 O O . GLU A 1 165 ? -8.62546 -29.39002 11.45608 1.000 20.80720 274 GLU A O 1
ATOM 1243 N N . ILE A 1 166 ? -8.29191 -29.84329 9.28456 1.000 17.08298 275 ILE A N 1
ATOM 1244 C CA . ILE A 1 166 ? -6.89938 -29.40831 9.31351 1.000 15.88412 275 ILE A CA 1
ATOM 1245 C C . ILE A 1 166 ? -6.74426 -28.11921 8.52420 1.000 17.11275 275 ILE A C 1
ATOM 1246 O O . ILE A 1 166 ? -7.13691 -28.03717 7.35024 1.000 17.60111 275 ILE A O 1
ATOM 1251 N N . PHE A 1 167 ? -6.16473 -27.11736 9.17513 1.000 15.95786 276 PHE A N 1
ATOM 1252 C CA . PHE A 1 167 ? -5.83810 -25.83510 8.56200 1.000 14.89168 276 PHE A CA 1
ATOM 1253 C C . PHE A 1 167 ? -4.34030 -25.80641 8.29699 1.000 15.24824 276 PHE A C 1
ATOM 1254 O O . PHE A 1 167 ? -3.54445 -26.08573 9.19905 1.000 20.21654 276 PHE A O 1
ATOM 1262 N N . ILE A 1 168 ? -3.94548 -25.49661 7.06572 1.000 12.75010 277 ILE A N 1
ATOM 1263 C CA . ILE A 1 168 ? -2.52613 -25.45776 6.73091 1.000 14.49535 277 ILE A CA 1
ATOM 1264 C C . ILE A 1 168 ? -2.06068 -24.01086 6.82563 1.000 14.71969 277 ILE A C 1
ATOM 1265 O O . ILE A 1 168 ? -2.47208 -23.15396 6.03204 1.000 15.49262 277 ILE A O 1
ATOM 1270 N N . ASN A 1 169 ? -1.20947 -23.73063 7.81064 1.000 12.85370 278 ASN A N 1
ATOM 1271 C CA . ASN A 1 169 ? -0.66444 -22.39153 7.98365 1.000 11.51859 278 ASN A CA 1
ATOM 1272 C C . ASN A 1 169 ? 0.31721 -22.08562 6.86307 1.000 15.33771 278 ASN A C 1
ATOM 1273 O O . ASN A 1 169 ? 1.23697 -22.86596 6.61343 1.000 15.28923 278 ASN A O 1
ATOM 1278 N N . THR A 1 170 ? 0.13933 -20.94895 6.19721 1.000 13.20051 279 THR A N 1
ATOM 1279 C CA . THR A 1 170 ? 1.08720 -20.53920 5.16171 1.000 13.74942 279 THR A CA 1
ATOM 1280 C C . THR A 1 170 ? 1.63857 -19.13668 5.34650 1.000 15.53743 279 THR A C 1
ATOM 1281 O O . THR A 1 170 ? 2.65005 -18.80753 4.70438 1.000 15.59157 279 THR A O 1
ATOM 1285 N N . LYS A 1 171 ? 1.00978 -18.29220 6.16519 1.000 14.52346 280 LYS A N 1
ATOM 1286 C CA . LYS A 1 171 ? 1.38979 -16.88004 6.21598 1.000 15.47113 280 LYS A CA 1
ATOM 1287 C C . LYS A 1 171 ? 2.85194 -16.69403 6.61871 1.000 17.49759 280 LYS A C 1
ATOM 1288 O O . LYS A 1 171 ? 3.59111 -15.94986 5.96621 1.000 19.76509 280 LYS A O 1
ATOM 1294 N N . LEU A 1 172 ? 3.28457 -17.33463 7.71199 1.000 15.29315 281 LEU A N 1
ATOM 1295 C CA . LEU A 1 172 ? 4.65944 -17.12779 8.16287 1.000 16.48800 281 LEU A CA 1
ATOM 1296 C C . LEU A 1 172 ? 5.65147 -17.56477 7.08968 1.000 16.47280 281 LEU A C 1
ATOM 1297 O O . LEU A 1 172 ? 6.64515 -16.87672 6.82729 1.000 18.87548 281 LEU A O 1
ATOM 1302 N N . PHE A 1 173 ? 5.37695 -18.69875 6.44085 1.000 15.13398 282 PHE A N 1
ATOM 1303 C CA . PHE A 1 173 ? 6.33275 -19.30719 5.52585 1.000 17.72131 282 PHE A CA 1
ATOM 1304 C C . PHE A 1 173 ? 6.47090 -18.53875 4.22284 1.000 17.25471 282 PHE A C 1
ATOM 1305 O O . PHE A 1 173 ? 7.50096 -18.66333 3.54885 1.000 19.70727 282 PHE A O 1
ATOM 1313 N N . PHE A 1 174 ? 5.48434 -17.71801 3.87939 1.000 15.40693 283 PHE A N 1
ATOM 1314 C CA . PHE A 1 174 ? 5.52619 -16.92746 2.65727 1.000 15.21822 283 PHE A CA 1
ATOM 1315 C C . PHE A 1 174 ? 5.63283 -15.43012 2.93516 1.000 19.30021 283 PHE A C 1
ATOM 1316 O O . PHE A 1 174 ? 5.32435 -14.61213 2.05579 1.000 21.87913 283 PHE A O 1
ATOM 1324 N N . SER A 1 175 ? 6.09027 -15.05734 4.12929 1.000 18.31760 284 SER A N 1
ATOM 1325 C CA . SER A 1 175 ? 6.35038 -13.67188 4.48513 1.000 19.28926 284 SER A CA 1
ATOM 1326 C C . SER A 1 175 ? 7.81335 -13.50955 4.85335 1.000 22.48905 284 SER A C 1
ATOM 1327 O O . SER A 1 175 ? 8.48127 -14.46518 5.25228 1.000 24.25342 284 SER A O 1
ATOM 1330 N N . VAL A 1 176 ? 8.29412 -12.27654 4.71543 1.000 25.46010 285 VAL A N 1
ATOM 1331 C CA . VAL A 1 176 ? 9.57695 -11.84937 5.25177 1.000 25.77847 285 VAL A CA 1
ATOM 1332 C C . VAL A 1 176 ? 9.30545 -10.60656 6.08259 1.000 32.73286 285 VAL A C 1
ATOM 1333 O O . VAL A 1 176 ? 8.72506 -9.63898 5.57684 1.000 33.21084 285 VAL A O 1
ATOM 1337 N N . ASN A 1 177 ? 9.69612 -10.64396 7.35872 1.000 35.93892 286 ASN A N 1
ATOM 1338 C CA . ASN A 1 177 ? 9.40650 -9.56383 8.30332 1.000 39.86279 286 ASN A CA 1
ATOM 1339 C C . ASN A 1 177 ? 7.92488 -9.19947 8.27729 1.000 38.58074 286 ASN A C 1
ATOM 1340 O O . ASN A 1 177 ? 7.54921 -8.02482 8.23104 1.000 38.11851 286 ASN A O 1
ATOM 1345 N N . ASP A 1 178 ? 7.08249 -10.23429 8.28406 1.000 38.35870 287 ASP A N 1
ATOM 1346 C CA . ASP A 1 178 ? 5.62406 -10.09902 8.33981 1.000 42.83525 287 ASP A CA 1
ATOM 1347 C C . ASP A 1 178 ? 5.07779 -9.25611 7.18757 1.000 40.56187 287 ASP A C 1
ATOM 1348 O O . ASP A 1 178 ? 4.15979 -8.45377 7.36725 1.000 45.84790 287 ASP A O 1
ATOM 1353 N N . GLU A 1 179 ? 5.64305 -9.43641 5.99459 1.000 35.78955 288 GLU A N 1
ATOM 1354 C CA . GLU A 1 179 ? 5.13818 -8.79052 4.79002 1.000 34.20020 288 GLU A CA 1
ATOM 1355 C C . GLU A 1 179 ? 5.31925 -9.73091 3.60578 1.000 30.92471 288 GLU A C 1
ATOM 1356 O O . GLU A 1 179 ? 6.17825 -10.61622 3.62041 1.000 30.15202 288 GLU A O 1
ATOM 1358 N N . TYR A 1 180 ? 4.49829 -9.52784 2.57481 1.000 29.46838 289 TYR A N 1
ATOM 1359 C CA . TYR A 1 180 ? 4.65277 -10.27105 1.32844 1.000 27.84926 289 TYR A CA 1
ATOM 1360 C C . TYR A 1 180 ? 6.08960 -10.19596 0.82596 1.000 27.48627 289 TYR A C 1
ATOM 1361 O O . TYR A 1 180 ? 6.74383 -9.15397 0.91865 1.000 26.88501 289 TYR A O 1
ATOM 1370 N N . SER A 1 181 ? 6.56783 -11.30686 0.27023 1.000 26.81187 290 SER A N 1
ATOM 1371 C CA . SER A 1 181 ? 7.84755 -11.33140 -0.42353 1.000 26.25611 290 SER A CA 1
ATOM 1372 C C . SER A 1 181 ? 7.77054 -12.33048 -1.56672 1.000 26.34359 290 SER A C 1
ATOM 1373 O O . SER A 1 181 ? 7.23697 -13.43071 -1.39978 1.000 26.29973 290 SER A O 1
ATOM 1376 N N . ALA A 1 182 ? 8.30961 -11.94762 -2.72844 1.000 27.43911 291 ALA A N 1
ATOM 1377 C CA . ALA A 1 182 ? 8.37799 -12.89636 -3.83170 1.000 27.59548 291 ALA A CA 1
ATOM 1378 C C . ALA A 1 182 ? 9.47446 -13.93275 -3.61975 1.000 28.81418 291 ALA A C 1
ATOM 1379 O O . ALA A 1 182 ? 9.41688 -15.01464 -4.21883 1.000 27.18969 291 ALA A O 1
ATOM 1381 N N . TYR A 1 183 ? 10.46057 -13.62855 -2.77801 1.000 28.42139 292 TYR A N 1
ATOM 1382 C CA . TYR A 1 183 ? 11.56323 -14.52768 -2.47822 1.000 29.19972 292 TYR A CA 1
ATOM 1383 C C . TYR A 1 183 ? 11.52523 -14.94605 -1.01636 1.000 29.21160 292 TYR A C 1
ATOM 1384 O O . TYR A 1 183 ? 11.20081 -14.14083 -0.13461 1.000 30.05433 292 TYR A O 1
ATOM 1393 N N . ILE A 1 184 ? 11.86975 -16.20879 -0.76619 1.000 27.19040 293 ILE A N 1
ATOM 1394 C CA . ILE A 1 184 ? 12.07306 -16.72476 0.57924 1.000 27.90498 293 ILE A CA 1
ATOM 1395 C C . ILE A 1 184 ? 13.36527 -17.53398 0.58899 1.000 32.58426 293 ILE A C 1
ATOM 1396 O O . ILE A 1 184 ? 13.95250 -17.82532 -0.45327 1.000 33.82507 293 ILE A O 1
ATOM 1401 N N . LYS A 1 185 ? 13.79654 -17.90841 1.79109 1.000 34.51395 294 LYS A N 1
ATOM 1402 C CA . LYS A 1 185 ? 14.97157 -18.75106 1.96398 1.000 36.09022 294 LYS A CA 1
ATOM 1403 C C . LYS A 1 185 ? 14.57518 -20.22016 1.90061 1.000 35.67381 294 LYS A C 1
ATOM 1404 O O . LYS A 1 185 ? 13.55197 -20.62039 2.46120 1.000 34.73583 294 LYS A O 1
ATOM 1410 N N . ASP A 1 186 ? 15.38751 -21.02128 1.20736 1.000 41.31193 295 ASP A N 1
ATOM 1411 C CA . ASP A 1 186 ? 15.13555 -22.45032 1.10166 1.000 42.45574 295 ASP A CA 1
ATOM 1412 C C . ASP A 1 186 ? 15.77587 -23.18631 2.27883 1.000 49.15161 295 ASP A C 1
ATOM 1413 O O . ASP A 1 186 ? 16.40655 -22.58450 3.15213 1.000 52.03225 295 ASP A O 1
ATOM 1418 N N . GLU A 1 187 ? 15.63024 -24.51616 2.28688 1.000 52.89923 296 GLU A N 1
ATOM 1419 C CA . GLU A 1 187 ? 16.14562 -25.33155 3.38411 1.000 58.44911 296 GLU A CA 1
ATOM 1420 C C . GLU A 1 187 ? 17.64412 -25.15268 3.59684 1.000 60.53791 296 GLU A C 1
ATOM 1421 O O . GLU A 1 187 ? 18.15192 -25.50924 4.66540 1.000 62.03319 296 GLU A O 1
ATOM 1423 N N . ASN A 1 188 ? 18.36030 -24.60949 2.61092 1.000 60.16153 297 ASN A N 1
ATOM 1424 C CA . ASN A 1 188 ? 19.78524 -24.33468 2.72546 1.000 60.02721 297 ASN A CA 1
ATOM 1425 C C . ASN A 1 188 ? 20.07986 -22.84822 2.91013 1.000 59.31407 297 ASN A C 1
ATOM 1426 O O . ASN A 1 188 ? 21.21237 -22.41320 2.66802 1.000 59.93096 297 ASN A O 1
ATOM 1431 N N . ASN A 1 189 ? 19.08180 -22.06542 3.32881 1.000 56.78235 298 ASN A N 1
ATOM 1432 C CA . ASN A 1 189 ? 19.23055 -20.62841 3.57831 1.000 57.02180 298 ASN A CA 1
ATOM 1433 C C . ASN A 1 189 ? 19.65150 -19.86317 2.32333 1.000 55.27509 298 ASN A C 1
ATOM 1434 O O . ASN A 1 189 ? 20.37168 -18.86557 2.40553 1.000 56.29804 298 ASN A O 1
ATOM 1436 N N . ARG A 1 190 ? 19.19741 -20.31207 1.15522 1.000 53.37055 299 ARG A N 1
ATOM 1437 C CA . ARG A 1 190 ? 19.42399 -19.61745 -0.10383 1.000 50.40983 299 ARG A CA 1
ATOM 1438 C C . ARG A 1 190 ? 18.12024 -19.00760 -0.61062 1.000 44.39492 299 ARG A C 1
ATOM 1439 O O . ARG A 1 190 ? 17.03793 -19.56400 -0.41567 1.000 42.80737 299 ARG A O 1
ATOM 1441 N N . SER A 1 191 ? 18.23784 -17.86289 -1.27759 1.000 43.11777 300 SER A N 1
ATOM 1442 C CA . SER A 1 191 ? 17.07430 -17.11824 -1.74444 1.000 40.55504 300 SER A CA 1
ATOM 1443 C C . SER A 1 191 ? 16.45274 -17.79808 -2.96223 1.000 37.94968 300 SER A C 1
ATOM 1444 O O . SER A 1 191 ? 17.15720 -18.13866 -3.91854 1.000 45.13167 300 SER A O 1
ATOM 1447 N N . ILE A 1 192 ? 15.13137 -17.99380 -2.93130 1.000 35.08308 301 ILE A N 1
ATOM 1448 C CA . ILE A 1 192 ? 14.40238 -18.63988 -4.01935 1.000 31.14502 301 ILE A CA 1
ATOM 1449 C C . ILE A 1 192 ? 13.14740 -17.83520 -4.33220 1.000 29.71627 301 ILE A C 1
ATOM 1450 O O . ILE A 1 192 ? 12.44156 -17.38323 -3.42359 1.000 28.27567 301 ILE A O 1
ATOM 1455 N N . LYS A 1 193 ? 12.87759 -17.64411 -5.62333 1.000 32.51791 302 LYS A N 1
ATOM 1456 C CA . LYS A 1 193 ? 11.66824 -16.95331 -6.05969 1.000 29.94367 302 LYS A CA 1
ATOM 1457 C C . LYS A 1 193 ? 10.49774 -17.92618 -5.96691 1.000 25.77621 302 LYS A C 1
ATOM 1458 O O . LYS A 1 193 ? 10.45801 -18.92736 -6.69139 1.000 27.47222 302 LYS A O 1
ATOM 1464 N N . VAL A 1 194 ? 9.54722 -17.64437 -5.07248 1.000 24.55738 303 VAL A N 1
ATOM 1465 C CA . VAL A 1 194 ? 8.40457 -18.53105 -4.85945 1.000 21.52722 303 VAL A CA 1
ATOM 1466 C C . VAL A 1 194 ? 7.09347 -17.97226 -5.38385 1.000 19.67503 303 VAL A C 1
ATOM 1467 O O . VAL A 1 194 ? 6.11627 -18.73000 -5.45742 1.000 22.02531 303 VAL A O 1
ATOM 1471 N N . ARG A 1 195 ? 7.01976 -16.68831 -5.73423 1.000 21.18400 304 ARG A N 1
ATOM 1472 C CA . ARG A 1 195 ? 5.78445 -16.10505 -6.24598 1.000 20.40803 304 ARG A CA 1
ATOM 1473 C C . ARG A 1 195 ? 6.01077 -15.54477 -7.64196 1.000 24.65265 304 ARG A C 1
ATOM 1474 O O . ARG A 1 195 ? 7.07915 -15.01244 -7.94859 1.000 23.97849 304 ARG A O 1
ATOM 1482 N N . THR A 1 196 ? 4.98587 -15.65279 -8.47867 1.000 25.38443 305 THR A N 1
ATOM 1483 C CA . THR A 1 196 ? 5.09250 -15.11346 -9.82123 1.000 29.15402 305 THR A CA 1
ATOM 1484 C C . THR A 1 196 ? 4.90655 -13.59781 -9.79871 1.000 30.20923 305 THR A C 1
ATOM 1485 O O . THR A 1 196 ? 4.48151 -13.00312 -8.80184 1.000 28.25178 305 THR A O 1
ATOM 1489 N N . ASP A 1 197 ? 5.22583 -12.96669 -10.92767 1.000 29.22922 306 ASP A N 1
ATOM 1490 C CA . ASP A 1 197 ? 5.28534 -11.51386 -10.95488 1.000 32.61801 306 ASP A CA 1
ATOM 1491 C C . ASP A 1 197 ? 3.92324 -10.86071 -10.78152 1.000 34.17480 306 ASP A C 1
ATOM 1492 O O . ASP A 1 197 ? 3.86969 -9.66161 -10.49443 1.000 33.78132 306 ASP A O 1
ATOM 1497 N N . ASP A 1 198 ? 2.82860 -11.60861 -10.92686 1.000 34.67536 307 ASP A N 1
ATOM 1498 C CA . ASP A 1 198 ? 1.52514 -11.02101 -10.64831 1.000 34.17935 307 ASP A CA 1
ATOM 1499 C C . ASP A 1 198 ? 1.28394 -10.82464 -9.15923 1.000 32.19740 307 ASP A C 1
ATOM 1500 O O . ASP A 1 198 ? 0.24730 -10.26383 -8.78490 1.000 33.23192 307 ASP A O 1
ATOM 1505 N N . GLY A 1 199 ? 2.21550 -11.26272 -8.31258 1.000 29.12541 308 GLY A N 1
ATOM 1506 C CA . GLY A 1 199 ? 2.10568 -11.06471 -6.88185 1.000 27.09816 308 GLY A CA 1
ATOM 1507 C C . GLY A 1 199 ? 1.03959 -11.89812 -6.21953 1.000 28.58835 308 GLY A C 1
ATOM 1508 O O . GLY A 1 199 ? 0.60168 -11.56331 -5.11659 1.000 29.44353 308 GLY A O 1
ATOM 1509 N N . VAL A 1 200 ? 0.61027 -12.98361 -6.86404 1.000 26.38280 309 VAL A N 1
ATOM 1510 C CA . VAL A 1 200 ? -0.46246 -13.82266 -6.34330 1.000 23.01143 309 VAL A CA 1
ATOM 1511 C C . VAL A 1 200 ? -0.08070 -15.29442 -6.45297 1.000 22.38221 309 VAL A C 1
ATOM 1512 O O . VAL A 1 200 ? -0.15872 -16.04333 -5.47322 1.000 23.11868 309 VAL A O 1
ATOM 1516 N N . HIS A 1 201 ? 0.32851 -15.72559 -7.64312 1.000 23.43133 310 HIS A N 1
ATOM 1517 C CA . HIS A 1 201 ? 0.48147 -17.15156 -7.89404 1.000 25.47634 310 HIS A CA 1
ATOM 1518 C C . HIS A 1 201 ? 1.88282 -17.62639 -7.52109 1.000 23.50793 310 HIS A C 1
ATOM 1519 O O . HIS A 1 201 ? 2.69575 -16.87700 -6.97499 1.000 21.00381 310 HIS A O 1
ATOM 1526 N N . PHE A 1 202 ? 2.17359 -18.89466 -7.81304 1.000 22.14156 311 PHE A N 1
ATOM 1527 C CA . PHE A 1 202 ? 3.39053 -19.55220 -7.36369 1.000 21.29956 311 PHE A CA 1
ATOM 1528 C C . PHE A 1 202 ? 4.26927 -19.95181 -8.53770 1.000 22.17605 311 PHE A C 1
ATOM 1529 O O . PHE A 1 202 ? 3.77439 -20.39286 -9.58425 1.000 22.74982 311 PHE A O 1
ATOM 1537 N N . THR A 1 203 ? 5.57999 -19.79556 -8.34919 1.000 22.09162 312 THR A N 1
ATOM 1538 C CA . THR A 1 203 ? 6.56330 -20.44351 -9.19944 1.000 23.85509 312 THR A CA 1
ATOM 1539 C C . THR A 1 203 ? 6.56608 -21.92891 -8.86185 1.000 23.73078 312 THR A C 1
ATOM 1540 O O . THR A 1 203 ? 5.99559 -22.33836 -7.84449 1.000 22.36992 312 THR A O 1
ATOM 1544 N N . PRO A 1 204 ? 7.20570 -22.76308 -9.68788 1.000 26.44736 313 PRO A N 1
ATOM 1545 C CA . PRO A 1 204 ? 7.36465 -24.17483 -9.30560 1.000 26.09487 313 PRO A CA 1
ATOM 1546 C C . PRO A 1 204 ? 7.93787 -24.35521 -7.90845 1.000 26.50484 313 PRO A C 1
ATOM 1547 O O . PRO A 1 204 ? 7.47057 -25.22290 -7.16364 1.000 25.88952 313 PRO A O 1
ATOM 1551 N N . SER A 1 205 ? 8.93249 -23.54634 -7.53060 1.000 24.09226 314 SER A N 1
ATOM 1552 C CA . SER A 1 205 ? 9.49452 -23.64735 -6.18748 1.000 25.16735 314 SER A CA 1
ATOM 1553 C C . SER A 1 205 ? 8.46499 -23.28447 -5.13028 1.000 22.94103 314 SER A C 1
ATOM 1554 O O . SER A 1 205 ? 8.40889 -23.91603 -4.06846 1.000 23.00592 314 SER A O 1
ATOM 1557 N N . GLY A 1 206 ? 7.66733 -22.24577 -5.38317 1.000 20.83804 315 GLY A N 1
ATOM 1558 C CA . GLY A 1 206 ? 6.62947 -21.88207 -4.43237 1.000 19.74396 315 GLY A CA 1
ATOM 1559 C C . GLY A 1 206 ? 5.59111 -22.97724 -4.28138 1.000 19.35578 315 GLY A C 1
ATOM 1560 O O . GLY A 1 206 ? 5.14115 -23.27760 -3.17071 1.000 18.45583 315 GLY A O 1
ATOM 1561 N N . ALA A 1 207 ? 5.22790 -23.61425 -5.39685 1.000 20.58604 316 ALA A N 1
ATOM 1562 C CA . ALA A 1 207 ? 4.28051 -24.72189 -5.34815 1.000 19.64316 316 ALA A CA 1
ATOM 1563 C C . ALA A 1 207 ? 4.82636 -25.87009 -4.50595 1.000 20.62292 316 ALA A C 1
ATOM 1564 O O . ALA A 1 207 ? 4.09811 -26.47095 -3.70463 1.000 18.15113 316 ALA A O 1
ATOM 1566 N N . ARG A 1 208 ? 6.11608 -26.17706 -4.66139 1.000 20.82995 317 ARG A N 1
ATOM 1567 C CA . ARG A 1 208 ? 6.73311 -27.21369 -3.83573 1.000 18.73334 317 ARG A CA 1
ATOM 1568 C C . ARG A 1 208 ? 6.69536 -26.84702 -2.35713 1.000 18.39212 317 ARG A C 1
ATOM 1569 O O . ARG A 1 208 ? 6.49648 -27.71509 -1.50310 1.000 17.95767 317 ARG A O 1
ATOM 1577 N N . GLU A 1 209 ? 6.89294 -25.57153 -2.03086 1.000 19.74898 318 GLU A N 1
ATOM 1578 C CA . GLU A 1 209 ? 6.84577 -25.18122 -0.61965 1.000 18.14328 318 GLU A CA 1
ATOM 1579 C C . GLU A 1 209 ? 5.43686 -25.33418 -0.05431 1.000 18.02107 318 GLU A C 1
ATOM 1580 O O . GLU A 1 209 ? 5.26475 -25.78996 1.08317 1.000 17.94419 318 GLU A O 1
ATOM 1586 N N . MET A 1 210 ? 4.41887 -24.94817 -0.83231 1.000 17.04412 319 MET A N 1
ATOM 1587 C CA . MET A 1 210 ? 3.03484 -25.16219 -0.41995 1.000 17.15868 319 MET A CA 1
ATOM 1588 C C . MET A 1 210 ? 2.75298 -26.64488 -0.20865 1.000 17.65235 319 MET A C 1
ATOM 1589 O O . MET A 1 210 ? 2.10488 -27.03285 0.76889 1.000 17.23616 319 MET A O 1
ATOM 1594 N N . SER A 1 211 ? 3.22888 -27.48952 -1.12097 1.000 16.13166 320 SER A N 1
ATOM 1595 C CA . SER A 1 211 ? 3.00618 -28.92168 -0.98064 1.000 16.31253 320 SER A CA 1
ATOM 1596 C C . SER A 1 211 ? 3.66166 -29.45574 0.28794 1.000 19.69571 320 SER A C 1
ATOM 1597 O O . SER A 1 211 ? 3.06000 -30.25928 1.01092 1.000 19.36165 320 SER A O 1
ATOM 1600 N N . LYS A 1 212 ? 4.88977 -29.00845 0.57768 1.000 16.82758 321 LYS A N 1
ATOM 1601 C CA . LYS A 1 212 ? 5.57893 -29.44469 1.79313 1.000 16.79010 321 LYS A CA 1
ATOM 1602 C C . LYS A 1 212 ? 4.76897 -29.11637 3.03900 1.000 19.45449 321 LYS A C 1
ATOM 1603 O O . LYS A 1 212 ? 4.79470 -29.86934 4.02336 1.000 19.41904 321 LYS A O 1
ATOM 1609 N N . LEU A 1 213 ? 4.08033 -27.97484 3.02958 1.000 15.67416 322 LEU A N 1
ATOM 1610 C CA . LEU A 1 213 ? 3.31184 -27.57280 4.20530 1.000 17.00346 322 LEU A CA 1
ATOM 1611 C C . LEU A 1 213 ? 2.14469 -28.51848 4.44533 1.000 17.93465 322 LEU A C 1
ATOM 1612 O O . LEU A 1 213 ? 1.79653 -28.79654 5.59935 1.000 17.86069 322 LEU A O 1
ATOM 1617 N N . LEU A 1 214 ? 1.51771 -29.01765 3.37615 1.000 18.36105 323 LEU A N 1
ATOM 1618 C CA . LEU A 1 214 ? 0.50585 -30.05716 3.55936 1.000 18.25890 323 LEU A CA 1
ATOM 1619 C C . LEU A 1 214 ? 1.14245 -31.35035 4.04801 1.000 20.64135 323 LEU A C 1
ATOM 1620 O O . LEU A 1 214 ? 0.64073 -31.98554 4.98495 1.000 20.29818 323 LEU A O 1
ATOM 1625 N N . LEU A 1 215 ? 2.25032 -31.76827 3.41970 1.000 17.27104 324 LEU A N 1
ATOM 1626 C CA . LEU A 1 215 ? 2.88125 -33.02207 3.81457 1.000 19.62161 324 LEU A CA 1
ATOM 1627 C C . LEU A 1 215 ? 3.31042 -32.99587 5.27299 1.000 20.26850 324 LEU A C 1
ATOM 1628 O O . LEU A 1 215 ? 3.40537 -34.05149 5.90458 1.000 21.95862 324 LEU A O 1
ATOM 1633 N N . GLU A 1 216 ? 3.55787 -31.80586 5.82309 1.000 17.65459 325 GLU A N 1
ATOM 1634 C CA . GLU A 1 216 ? 3.92362 -31.71841 7.23673 1.000 22.06354 325 GLU A CA 1
ATOM 1635 C C . GLU A 1 216 ? 2.73444 -31.94223 8.16584 1.000 22.80007 325 GLU A C 1
ATOM 1636 O O . GLU A 1 216 ? 2.91186 -31.94563 9.39405 1.000 23.38354 325 GLU A O 1
ATOM 1642 N N . HIS A 1 217 ? 1.53844 -32.14647 7.61346 1.000 20.58521 326 HIS A N 1
ATOM 1643 C CA . HIS A 1 217 ? 0.37218 -32.56978 8.37811 1.000 20.40831 326 HIS A CA 1
ATOM 1644 C C . HIS A 1 217 ? 0.03637 -34.03527 8.16307 1.000 23.19337 326 HIS A C 1
ATOM 1645 O O . HIS A 1 217 ? -1.06006 -34.47117 8.52986 1.000 29.65860 326 HIS A O 1
ATOM 1652 N N . ILE 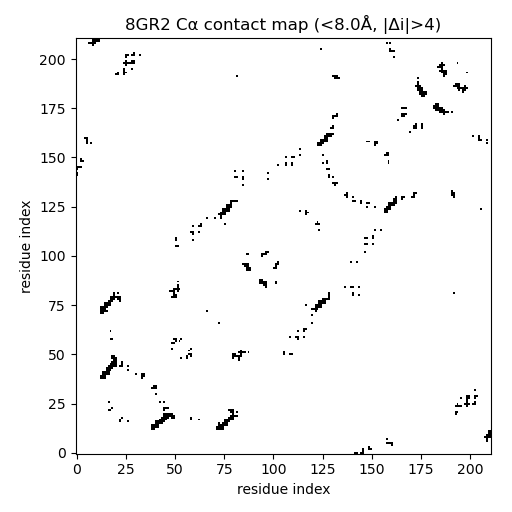A 1 218 ? 0.94525 -34.80651 7.57829 1.000 23.10221 327 ILE A N 1
ATOM 1653 C CA . ILE A 1 218 ? 0.73680 -36.23114 7.35327 1.000 26.51928 327 ILE A CA 1
ATOM 1654 C C . ILE A 1 218 ? 1.87163 -36.98847 8.02654 1.000 31.92314 327 ILE A C 1
ATOM 1655 O O . ILE A 1 218 ? 3.04781 -36.65167 7.84405 1.000 33.26343 327 ILE A O 1
ATOM 1660 N N . LYS A 1 219 ? 1.51782 -37.99391 8.81776 1.000 35.40531 328 LYS A N 1
ATOM 1661 C CA . LYS A 1 219 ? 2.50463 -38.74133 9.58787 1.000 42.11043 328 LYS A CA 1
ATOM 1662 C C . LYS A 1 219 ? 3.22981 -39.76403 8.71615 1.000 44.96271 328 LYS A C 1
ATOM 1663 O O . LYS A 1 219 ? 2.59692 -40.55467 8.01462 1.000 46.51603 328 LYS A O 1
#

Radius of gyration: 16.47 Å; Cα contacts (8 Å, |Δi|>4): 385; chains: 1; bounding box: 52×41×28 Å

B-factor: mean 26.0, std 10.27, range [11.52, 66.59]

Secondary structure (DSSP, 8-state):
---------B---EEEEEESHHHHHHHHHHHHHHHTTT-EEEE---TT--STTTTTS-HHHHHHHHHHH-TTEEEEEEE--TT--S-EEETTEEE-TTSHHHHHHHHHHHHHHHHHHHHTT-EEEEEPPPP-SSHHHHHHHHHHHHHHHHHHHHTT-EEE--TTTTEETTEE-SEEE-TTS-EEE-B-TTSSSB-HHHHHHHHHHHHTTB-

Foldseek 3Di:
DDFDAFQAAAAAAEEEEEEAVQSVLLCVQLVVVCVVVVYHYHYPYYHPDALLVCVVPNVLVVLLVVCVVPLRHAEYEYDYDLNHQAWHDDPPDTGGGPDPVNLVSLLVSLLSNVVSSVVSNHAYEYEQQEAFQDPVSRVRSVVVSRSNRVSCVVSVGHYQDDHVVQDDPSHHDQWDADPVRDIDGFADPNRGHGDNVVSNVSSVSVVSNYD

Solvent-accessible surface area: 10326 Å² total; per-residue (Å²): 111,82,54,62,144,18,129,59,135,41,148,70,91,37,0,0,0,0,0,0,29,0,0,58,21,0,2,104,5,0,49,116,39,0,149,120,99,144,26,49,39,47,70,65,16,80,83,121,2,0,6,21,92,65,109,185,61,41,3,11,46,18,0,50,115,14,4,124,92,40,108,96,5,32,17,0,0,0,0,0,0,18,44,0,0,142,65,13,150,98,57,87,100,133,25,66,44,31,32,111,47,0,60,100,24,0,33,62,28,0,37,50,0,0,128,29,0,85,102,56,114,5,45,0,0,0,0,12,2,0,7,3,139,84,86,73,36,31,130,42,2,51,29,0,12,61,10,0,0,54,31,0,107,79,27,182,22,5,0,0,27,0,78,142,94,0,17,69,147,118,56,45,25,27,108,19,141,38,100,129,78,47,75,36,79,0,0,45,119,85,1,23,54,18,20,97,31,0,6,110,36,0,0,88,14,0,48,102,15,26,82

CATH classification: 3.40.50.1110

Nearest PDB structures (foldseek):
  8gr2-assembly1_A  TM=1.005E+00  e=1.454E-46  Campylobacter jejuni
  8tlb-assembly1_A  TM=1.000E+00  e=3.801E-44  Campylobacter jejuni
  7tjb-assembly1_A  TM=9.113E-01  e=2.757E-24  Neisseria gonorrhoeae FA 1090
  7tlv-assembly1_A  TM=9.118E-01  e=1.181E-23  Neisseria gonorrhoeae FA 1090
  7trr-assembly1_A  TM=9.129E-01  e=3.688E-23  Neisseria gonorrhoeae FA 1090